Protein AF-A0A240PM03-F1 (afdb_monomer_lite)

Secondary structure (DSSP, 8-state):
-PPP-PPPHHHHHHHHHHHHHTTHHHHHHHS-SSTTHHHHHHHHHHHHHHTT-TT--HHHHHHHHHHHHHHHHHHHHHTTT---STTHHHHHHHHTS--PPPP-PPPPPP--------------------HHHHHHHHHHHHHHHHHHHHHHHHHHHHHHHHHHHHHHHHHHHHHHHHHHHHHHHHHHHHHHHHHTTPPP------------------------------TT----TTTGGG-----

Structure (mmCIF, N/CA/C/O backbone):
data_AF-A0A240PM03-F1
#
_entry.id   AF-A0A240PM03-F1
#
loop_
_atom_site.group_PDB
_atom_site.id
_atom_site.type_symbol
_atom_site.label_atom_id
_atom_site.label_alt_id
_atom_site.label_comp_id
_atom_site.label_asym_id
_atom_site.label_entity_id
_atom_site.label_seq_id
_atom_site.pdbx_PDB_ins_code
_atom_site.Cartn_x
_atom_site.Cartn_y
_atom_site.Cartn_z
_atom_site.occupancy
_atom_site.B_iso_or_equiv
_atom_site.auth_seq_id
_atom_site.auth_comp_id
_atom_site.auth_asym_id
_atom_site.auth_atom_id
_atom_site.pdbx_PDB_model_num
ATOM 1 N N . MET A 1 1 ? -2.058 -34.480 24.727 1.00 35.62 1 MET A N 1
ATOM 2 C CA . MET A 1 1 ? -1.231 -33.436 24.080 1.00 35.62 1 MET A CA 1
ATOM 3 C C . MET A 1 1 ? -2.034 -32.146 24.058 1.00 35.62 1 MET A C 1
ATOM 5 O O . MET A 1 1 ? -3.139 -32.159 23.529 1.00 35.62 1 MET A O 1
ATOM 9 N N . ALA A 1 2 ? -1.543 -31.073 24.680 1.00 46.84 2 ALA A N 1
ATOM 10 C CA . ALA A 1 2 ? -2.219 -29.777 24.630 1.00 46.84 2 ALA A CA 1
ATOM 11 C C . ALA A 1 2 ? -2.148 -29.237 23.193 1.00 46.84 2 ALA A C 1
ATOM 13 O O . ALA A 1 2 ? -1.057 -29.079 22.643 1.00 46.84 2 ALA A O 1
ATOM 14 N N . ARG A 1 3 ? -3.305 -29.020 22.556 1.00 57.31 3 ARG A N 1
ATOM 15 C CA . ARG A 1 3 ? -3.368 -28.402 21.225 1.00 57.31 3 ARG A CA 1
ATOM 16 C C . ARG A 1 3 ? -2.817 -26.980 21.339 1.00 57.31 3 ARG A C 1
ATOM 18 O O . ARG A 1 3 ? -3.227 -26.241 22.230 1.00 57.31 3 ARG A O 1
ATOM 25 N N . ARG A 1 4 ? -1.867 -26.610 20.473 1.00 67.69 4 ARG A N 1
ATOM 26 C CA . ARG A 1 4 ? -1.372 -25.228 20.404 1.00 67.69 4 ARG A CA 1
ATOM 27 C C . ARG A 1 4 ? -2.550 -24.306 20.090 1.00 67.69 4 ARG A C 1
ATOM 29 O O . ARG A 1 4 ? -3.312 -24.584 19.168 1.00 67.69 4 ARG A O 1
ATOM 36 N N . ILE A 1 5 ? -2.684 -23.227 20.856 1.00 73.94 5 ILE A N 1
ATOM 37 C CA . ILE A 1 5 ? -3.682 -22.182 20.620 1.00 73.94 5 ILE A CA 1
ATOM 38 C C . ILE A 1 5 ? -3.192 -21.364 19.425 1.00 73.94 5 ILE A C 1
ATOM 40 O O . ILE A 1 5 ? -2.381 -20.449 19.564 1.00 73.94 5 ILE A O 1
ATOM 44 N N . VAL A 1 6 ? -3.626 -21.760 18.234 1.00 84.06 6 VAL A N 1
ATOM 45 C CA . VAL A 1 6 ? -3.349 -21.048 16.984 1.00 84.06 6 VAL A CA 1
ATOM 46 C C . VAL A 1 6 ? -4.476 -20.047 16.764 1.00 84.06 6 VAL A C 1
ATOM 48 O O . VAL A 1 6 ? -5.632 -20.387 16.990 1.00 84.06 6 VAL A O 1
ATOM 51 N N . TRP A 1 7 ? -4.135 -18.816 16.390 1.00 90.88 7 TRP A N 1
ATOM 52 C CA . TRP A 1 7 ? -5.101 -17.790 15.998 1.00 90.88 7 TRP A CA 1
ATOM 53 C C . TRP A 1 7 ? -5.225 -17.788 14.481 1.00 90.88 7 TRP A C 1
ATOM 55 O O . TRP A 1 7 ? -4.208 -17.615 13.807 1.00 90.88 7 TRP A O 1
ATOM 65 N N . SER A 1 8 ? -6.432 -17.962 13.954 1.00 89.88 8 SER A N 1
ATOM 66 C CA . SER A 1 8 ? -6.694 -17.742 12.533 1.00 89.88 8 SER A CA 1
ATOM 67 C C . SER A 1 8 ? -6.749 -16.242 12.212 1.00 89.88 8 SER A C 1
ATOM 69 O O . SER A 1 8 ? -6.826 -15.388 13.108 1.00 89.88 8 SER A O 1
ATOM 71 N N . GLY A 1 9 ? -6.675 -15.913 10.919 1.00 86.06 9 GLY A N 1
ATOM 72 C CA . GLY A 1 9 ? -6.868 -14.541 10.450 1.00 86.06 9 GLY A CA 1
ATOM 73 C C . GLY A 1 9 ? -8.265 -14.026 10.793 1.00 86.06 9 GLY A C 1
ATOM 74 O O . GLY A 1 9 ? -8.383 -12.950 11.362 1.00 86.06 9 GLY A O 1
ATOM 75 N N . GLU A 1 10 ? -9.292 -14.846 10.563 1.00 87.06 10 GLU A N 1
ATOM 76 C CA . GLU A 1 10 ? -10.697 -14.554 10.886 1.00 87.06 10 GLU A CA 1
ATOM 77 C C . GLU A 1 10 ? -10.905 -14.308 12.386 1.00 87.06 10 GLU A C 1
ATOM 79 O O . GLU A 1 10 ? -11.450 -13.280 12.765 1.00 87.06 10 GLU A O 1
ATOM 84 N N . GLU A 1 11 ? -10.370 -15.176 13.256 1.00 88.94 11 GLU A N 1
ATOM 85 C CA . GLU A 1 11 ? -10.434 -14.989 14.715 1.00 88.94 11 GLU A CA 1
ATOM 86 C C . GLU A 1 11 ? -9.738 -13.693 15.161 1.00 88.94 11 GLU A C 1
ATOM 88 O O . GLU A 1 11 ? -10.131 -13.064 16.143 1.00 88.94 11 GLU A O 1
ATOM 93 N N . THR A 1 12 ? -8.654 -13.315 14.474 1.00 92.69 12 THR A N 1
ATOM 94 C CA . THR A 1 12 ? -7.911 -12.089 14.785 1.00 92.69 12 THR A CA 1
ATOM 95 C C . THR A 1 12 ? -8.661 -10.851 14.299 1.00 92.69 12 THR A C 1
ATOM 97 O O . THR A 1 12 ? -8.694 -9.867 15.029 1.00 92.69 12 THR A O 1
ATOM 100 N N . MET A 1 13 ? -9.271 -10.903 13.114 1.00 91.19 13 MET A N 1
ATOM 101 C CA . MET A 1 13 ? -10.111 -9.827 12.582 1.00 91.19 13 MET A CA 1
ATOM 102 C C . MET A 1 13 ? -11.318 -9.581 13.471 1.00 91.19 13 MET A C 1
ATOM 104 O O . MET A 1 13 ? -11.523 -8.450 13.898 1.00 91.19 13 MET A O 1
ATOM 108 N N . GLU A 1 14 ? -12.023 -10.644 13.848 1.00 92.12 14 GLU A N 1
ATOM 109 C CA . GLU A 1 14 ? -13.168 -10.560 14.751 1.00 92.12 14 GLU A CA 1
ATOM 110 C C . GLU A 1 14 ? -12.791 -9.872 16.067 1.00 92.12 14 GLU A C 1
ATOM 112 O O . GLU A 1 14 ? -13.462 -8.953 16.528 1.00 92.12 14 GLU A O 1
ATOM 117 N N . LEU A 1 15 ? -11.660 -10.263 16.664 1.00 92.31 15 LEU A N 1
ATOM 118 C CA . LEU A 1 15 ? -11.167 -9.620 17.879 1.00 92.31 15 LEU A CA 1
ATOM 119 C C . LEU A 1 15 ? -10.971 -8.105 17.686 1.00 92.31 15 LEU A C 1
ATOM 121 O O . LEU A 1 15 ? -11.286 -7.319 18.581 1.00 92.31 15 LEU A O 1
ATOM 125 N N . LEU A 1 16 ? -10.409 -7.688 16.551 1.00 92.88 16 LEU A N 1
ATOM 126 C CA . LEU A 1 16 ? -10.174 -6.275 16.255 1.00 92.88 16 LEU A CA 1
ATOM 127 C C . LEU A 1 16 ? -11.486 -5.522 16.017 1.00 92.88 16 LEU A C 1
ATOM 129 O O . LEU A 1 16 ? -11.633 -4.402 16.510 1.00 92.88 16 LEU A O 1
ATOM 133 N N . GLU A 1 17 ? -12.442 -6.141 15.328 1.00 89.25 17 GLU A N 1
ATOM 134 C CA . GLU A 1 17 ? -13.780 -5.597 15.101 1.00 89.25 17 GLU A CA 1
ATOM 135 C C . GLU A 1 17 ? -14.529 -5.411 16.420 1.00 89.25 17 GLU A C 1
ATOM 137 O O . GLU A 1 17 ? -14.925 -4.288 16.726 1.00 89.25 17 GLU A O 1
ATOM 142 N N . VAL A 1 18 ? -14.581 -6.432 17.279 1.00 89.94 18 VAL A N 1
ATOM 143 C CA . VAL A 1 18 ? -15.174 -6.340 18.622 1.00 89.94 18 VAL A CA 1
ATOM 144 C C . VAL A 1 18 ? -14.537 -5.204 19.431 1.00 89.94 18 VAL A C 1
ATOM 146 O O . VAL A 1 18 ? -15.249 -4.387 20.020 1.00 89.94 18 VAL A O 1
ATOM 149 N N . ILE A 1 19 ? -13.198 -5.096 19.435 1.00 90.00 19 ILE A N 1
ATOM 150 C CA . ILE A 1 19 ? -12.471 -4.014 20.127 1.00 90.00 19 ILE A CA 1
ATOM 151 C C . ILE A 1 19 ? -12.889 -2.630 19.615 1.00 90.00 19 ILE A C 1
ATOM 153 O O . ILE A 1 19 ? -13.036 -1.690 20.408 1.00 90.00 19 ILE A O 1
ATOM 157 N N . LYS A 1 20 ? -13.062 -2.506 18.300 1.00 87.81 20 LYS A N 1
ATOM 158 C CA . LYS A 1 20 ? -13.404 -1.263 17.613 1.00 87.81 20 LYS A CA 1
ATOM 159 C C . LYS A 1 20 ? -14.870 -0.875 17.815 1.00 87.81 20 LYS A C 1
ATOM 161 O O . LYS A 1 20 ? -15.134 0.266 18.187 1.00 87.81 20 LYS A O 1
ATOM 166 N N . GLU A 1 21 ? -15.809 -1.786 17.585 1.00 85.81 21 GLU A N 1
ATOM 167 C CA . GLU A 1 21 ? -17.255 -1.526 17.619 1.00 85.81 21 GLU A CA 1
ATOM 168 C C . GLU A 1 21 ? -17.733 -1.107 19.006 1.00 85.81 21 GLU A C 1
ATOM 170 O O . GLU A 1 21 ? -18.413 -0.090 19.165 1.00 85.81 21 GLU A O 1
ATOM 175 N N . HIS A 1 22 ? -17.289 -1.836 20.028 1.00 83.50 22 HIS A N 1
ATOM 176 C CA . HIS A 1 22 ? -17.650 -1.578 21.422 1.00 83.50 22 HIS A CA 1
ATOM 177 C C . HIS A 1 22 ? -16.760 -0.524 22.089 1.00 83.50 22 HIS A C 1
ATOM 179 O O . HIS A 1 22 ? -16.879 -0.272 23.286 1.00 83.50 22 HIS A O 1
ATOM 185 N N . ASN A 1 23 ? -15.859 0.110 21.325 1.00 83.31 23 ASN A N 1
ATOM 186 C CA . ASN A 1 23 ? -14.900 1.109 21.801 1.00 83.31 23 ASN A CA 1
ATOM 187 C C . ASN A 1 23 ? -14.159 0.660 23.071 1.00 83.31 23 ASN A C 1
ATOM 189 O O . ASN A 1 23 ? -13.963 1.438 24.010 1.00 83.31 23 ASN A O 1
ATOM 193 N N . PHE A 1 24 ? -13.690 -0.590 23.105 1.00 85.31 24 PHE A N 1
ATOM 194 C CA . PHE A 1 24 ? -13.027 -1.145 24.286 1.00 85.31 24 PHE A CA 1
ATOM 195 C C . PHE A 1 24 ? -11.771 -0.359 24.694 1.00 85.31 24 PHE A C 1
ATOM 197 O O . PHE A 1 24 ? -11.376 -0.394 25.856 1.00 85.31 24 PHE A O 1
ATOM 204 N N . MET A 1 25 ? -11.175 0.424 23.789 1.00 85.88 25 MET A N 1
ATOM 205 C CA . MET A 1 25 ? -10.104 1.376 24.110 1.00 85.88 25 MET A CA 1
ATOM 206 C C . MET A 1 25 ? -10.517 2.460 25.115 1.00 85.88 25 MET A C 1
ATOM 208 O O . MET A 1 25 ? -9.702 2.841 25.956 1.00 85.88 25 MET A O 1
ATOM 212 N N . GLU A 1 26 ? -11.768 2.923 25.085 1.00 80.75 26 GLU A N 1
ATOM 213 C CA . GLU A 1 26 ? -12.306 3.857 26.081 1.00 80.75 26 GLU A CA 1
ATOM 214 C C . GLU A 1 26 ? -12.512 3.161 27.429 1.00 80.75 26 GLU A C 1
ATOM 216 O O . GLU A 1 26 ? -12.148 3.702 28.475 1.00 80.75 26 GLU A O 1
ATOM 221 N N . LEU A 1 27 ? -12.990 1.915 27.408 1.00 82.19 27 LEU A N 1
ATOM 222 C CA . LEU A 1 27 ? -13.090 1.082 28.607 1.00 82.19 27 LEU A CA 1
ATOM 223 C C . LEU A 1 27 ? -11.706 0.856 29.237 1.00 82.19 27 LEU A C 1
ATOM 225 O O . LEU A 1 27 ? -11.541 1.105 30.430 1.00 82.19 27 LEU A O 1
ATOM 229 N N . PHE A 1 28 ? -10.687 0.518 28.440 1.00 83.25 28 PHE A N 1
ATOM 230 C CA . PHE A 1 28 ? -9.302 0.393 28.909 1.00 83.25 28 PHE A CA 1
ATOM 231 C C . PHE A 1 28 ? -8.732 1.704 29.475 1.00 83.25 28 PHE A C 1
ATOM 233 O O . PHE A 1 28 ? -7.906 1.659 30.383 1.00 83.25 28 PHE A O 1
ATOM 240 N N . ALA A 1 29 ? -9.136 2.867 28.956 1.00 78.44 29 ALA A N 1
ATOM 241 C CA . ALA A 1 29 ? -8.663 4.168 29.437 1.00 78.44 29 ALA A CA 1
ATOM 242 C C . ALA A 1 29 ? -9.402 4.665 30.695 1.00 78.44 29 ALA A C 1
ATOM 244 O O . ALA A 1 29 ? -8.804 5.331 31.540 1.00 78.44 29 ALA A O 1
ATOM 245 N N . SER A 1 30 ? -10.697 4.356 30.817 1.00 72.44 30 SER A N 1
ATOM 246 C CA . SER A 1 30 ? -11.563 4.766 31.935 1.00 72.44 30 SER A CA 1
ATOM 247 C C . SER A 1 30 ? -11.314 3.970 33.220 1.00 72.44 30 SER A C 1
ATOM 249 O O . SER A 1 30 ? -11.609 4.438 34.324 1.00 72.44 30 SER A O 1
ATOM 251 N N . ILE A 1 31 ? -10.744 2.775 33.088 1.00 69.88 31 ILE A N 1
ATOM 252 C CA . ILE A 1 31 ? -10.436 1.883 34.195 1.00 69.88 31 ILE A CA 1
ATOM 253 C C . ILE A 1 31 ? -9.010 2.179 34.673 1.00 69.88 31 ILE A C 1
ATOM 255 O O . ILE A 1 31 ? -8.030 1.957 33.966 1.00 69.88 31 ILE A O 1
ATOM 259 N N . SER A 1 32 ? -8.878 2.694 35.900 1.00 56.06 32 SER A N 1
ATOM 260 C CA . SER A 1 32 ? -7.572 2.850 36.551 1.00 56.06 32 SER A CA 1
ATOM 261 C C . SER A 1 32 ? -6.823 1.514 36.556 1.00 56.06 32 SER A C 1
ATOM 263 O O . SER A 1 32 ? -7.351 0.518 37.054 1.00 56.06 32 SER A O 1
ATOM 265 N N . ARG A 1 33 ? -5.595 1.522 36.020 1.00 56.31 33 ARG A N 1
ATOM 266 C CA . ARG A 1 33 ? -4.723 0.349 35.820 1.00 56.31 33 ARG A CA 1
ATOM 267 C C . ARG A 1 33 ? -4.757 -0.606 37.027 1.00 56.31 33 ARG A C 1
ATOM 269 O O . ARG A 1 33 ? -4.342 -0.219 38.119 1.00 56.31 33 ARG A O 1
ATOM 276 N N . GLY A 1 34 ? -5.234 -1.842 36.837 1.00 60.31 34 GLY A N 1
ATOM 277 C CA . GLY A 1 34 ? -5.341 -2.849 37.904 1.00 60.31 34 GLY A CA 1
ATOM 278 C C . GLY A 1 34 ? -6.232 -4.055 37.558 1.00 60.31 34 GLY A C 1
ATOM 279 O O . GLY A 1 34 ? -6.571 -4.274 36.402 1.00 60.31 34 GLY A O 1
ATOM 280 N N . GLN A 1 35 ? -6.649 -4.826 38.577 1.00 57.09 35 GLN A N 1
ATOM 281 C CA . GLN A 1 35 ? -7.477 -6.060 38.497 1.00 57.09 35 GLN A CA 1
ATOM 282 C C . GLN A 1 35 ? -8.756 -5.964 37.629 1.00 57.09 35 GLN A C 1
ATOM 284 O O . GLN A 1 35 ? -9.336 -6.984 37.267 1.00 57.09 35 GLN A O 1
ATOM 289 N N . LYS A 1 36 ? -9.197 -4.754 37.274 1.00 63.34 36 LYS A N 1
ATOM 290 C CA . LYS A 1 36 ? -10.390 -4.494 36.460 1.00 63.34 36 LYS A CA 1
ATOM 291 C C . LYS A 1 36 ? -10.149 -4.621 34.949 1.00 63.34 36 LYS A C 1
ATOM 293 O O . LYS A 1 36 ? -11.118 -4.813 34.222 1.00 63.34 36 LYS A O 1
ATOM 298 N N . ASP A 1 37 ? -8.896 -4.631 34.484 1.00 72.06 37 ASP A N 1
ATOM 299 C CA . ASP A 1 37 ? -8.567 -4.856 33.066 1.00 72.06 37 ASP A CA 1
ATOM 300 C C . ASP A 1 37 ? -9.040 -6.242 32.601 1.00 72.06 37 ASP A C 1
ATOM 302 O O . ASP A 1 37 ? -9.512 -6.406 31.479 1.00 72.06 37 ASP A O 1
ATOM 306 N N . TYR A 1 38 ? -8.990 -7.235 33.496 1.00 83.94 38 TYR A N 1
ATOM 307 C CA . TYR A 1 38 ? -9.470 -8.591 33.228 1.00 83.94 38 TYR A CA 1
ATOM 308 C C . TYR A 1 38 ? -10.971 -8.636 32.906 1.00 83.94 38 TYR A C 1
ATOM 310 O O . TYR A 1 38 ? -11.409 -9.437 32.086 1.00 83.94 38 TYR A O 1
ATOM 318 N N . HIS A 1 39 ? -11.778 -7.754 33.511 1.00 87.50 39 HIS A N 1
ATOM 319 C CA . HIS A 1 39 ? -13.205 -7.683 33.201 1.00 87.50 39 HIS A CA 1
ATOM 320 C C . HIS A 1 39 ? -13.454 -7.228 31.762 1.00 87.50 39 HIS A C 1
ATOM 322 O O . HIS A 1 39 ? -14.343 -7.770 31.115 1.00 87.50 39 HIS A O 1
ATOM 328 N N . VAL A 1 40 ? -12.632 -6.310 31.247 1.00 90.12 40 VAL A N 1
ATOM 329 C CA . VAL A 1 40 ? -12.726 -5.849 29.857 1.00 90.12 40 VAL A CA 1
ATOM 330 C C . VAL A 1 40 ? -12.448 -6.991 28.887 1.00 90.12 40 VAL A C 1
ATOM 332 O O . VAL A 1 40 ? -13.211 -7.198 27.954 1.00 90.12 40 VAL A O 1
ATOM 335 N N . TYR A 1 41 ? -11.413 -7.794 29.144 1.00 93.00 41 TYR A N 1
ATOM 336 C CA . TYR A 1 41 ? -11.110 -8.951 28.296 1.00 93.00 41 TYR A CA 1
ATOM 337 C C . TYR A 1 41 ? -12.181 -10.041 28.347 1.00 93.00 41 TYR A C 1
ATOM 339 O O . TYR A 1 41 ? -12.414 -10.697 27.340 1.00 93.00 41 TYR A O 1
ATOM 347 N N . ARG A 1 42 ? -12.871 -10.196 29.480 1.00 92.56 42 ARG A N 1
ATOM 348 C CA . ARG A 1 42 ? -14.028 -11.091 29.589 1.00 92.56 42 ARG A CA 1
ATOM 349 C C . ARG A 1 42 ? -15.241 -10.583 28.806 1.00 92.56 42 ARG A C 1
ATOM 351 O O . ARG A 1 42 ? -15.925 -11.381 28.187 1.00 92.56 42 ARG A O 1
ATOM 358 N N . MET A 1 43 ? -15.480 -9.271 28.772 1.00 91.94 43 MET A N 1
ATOM 359 C CA . MET A 1 43 ? -16.521 -8.711 27.899 1.00 91.94 43 MET A CA 1
ATOM 360 C C . MET A 1 43 ? -16.201 -8.951 26.418 1.00 91.94 43 MET A C 1
ATOM 362 O O . MET A 1 43 ? -17.093 -9.272 25.644 1.00 91.94 43 MET A O 1
ATOM 366 N N . ILE A 1 44 ? -14.924 -8.843 26.035 1.00 93.00 44 ILE A N 1
ATOM 367 C CA . ILE A 1 44 ? -14.479 -9.165 24.672 1.00 93.00 44 ILE A CA 1
ATOM 368 C C . ILE A 1 44 ? -14.688 -10.658 24.371 1.00 93.00 44 ILE A C 1
ATOM 370 O O . ILE A 1 44 ? -15.182 -10.991 23.302 1.00 93.00 44 ILE A O 1
ATOM 374 N N . GLU A 1 45 ? -14.352 -11.552 25.306 1.00 94.44 45 GLU A N 1
ATOM 375 C CA . GLU A 1 45 ? -14.592 -12.999 25.181 1.00 94.44 45 GLU A CA 1
ATOM 376 C C . GLU A 1 45 ? -16.074 -13.323 24.956 1.00 94.44 45 GLU A C 1
ATOM 378 O O . GLU A 1 45 ? -16.407 -14.051 24.023 1.00 94.44 45 GLU A O 1
ATOM 383 N N . GLU A 1 46 ? -16.964 -12.759 25.778 1.00 93.06 46 GLU A N 1
ATOM 384 C CA . GLU A 1 46 ? -18.411 -12.961 25.655 1.00 93.06 46 GLU A CA 1
ATOM 385 C C . GLU A 1 46 ? -18.930 -12.500 24.290 1.00 93.06 46 GLU A C 1
ATOM 387 O O . GLU A 1 46 ? -19.765 -13.171 23.684 1.00 93.06 46 GLU A O 1
ATOM 392 N N . GLU A 1 47 ? -18.424 -11.377 23.783 1.00 92.12 47 GLU A N 1
ATOM 393 C CA . GLU A 1 47 ? -18.838 -10.853 22.486 1.00 92.12 47 GLU A CA 1
ATOM 394 C C . GLU A 1 47 ? -18.310 -11.701 21.323 1.00 92.12 47 GLU A C 1
ATOM 396 O O . GLU A 1 47 ? -19.081 -12.092 20.447 1.00 92.12 47 GLU A O 1
ATOM 401 N N . MET A 1 48 ? -17.035 -12.100 21.366 1.00 89.50 48 MET A N 1
ATOM 402 C CA . MET A 1 48 ? -16.477 -13.043 20.393 1.00 89.50 48 MET A CA 1
ATOM 403 C C . MET A 1 48 ? -17.260 -14.363 20.387 1.00 89.50 48 MET A C 1
ATOM 405 O O . MET A 1 48 ? -17.524 -14.926 19.325 1.00 89.50 48 MET A O 1
ATOM 409 N N . GLN A 1 49 ? -17.687 -14.852 21.555 1.00 91.56 49 GLN A N 1
ATOM 410 C CA . GLN A 1 49 ? -18.495 -16.063 21.659 1.00 91.56 49 GLN A CA 1
ATOM 411 C C . GLN A 1 49 ? -19.885 -15.897 21.029 1.00 91.56 49 GLN A C 1
ATOM 413 O O . GLN A 1 49 ? -20.340 -16.817 20.345 1.00 91.56 49 GLN A O 1
ATOM 418 N N . LYS A 1 50 ? -20.547 -14.744 21.211 1.00 87.81 50 LYS A N 1
ATOM 419 C CA . LYS A 1 50 ? -21.830 -14.439 20.546 1.00 87.81 50 LYS A CA 1
ATOM 420 C C . LYS A 1 50 ? -21.697 -14.424 19.026 1.00 87.81 50 LYS A C 1
ATOM 422 O O . LYS A 1 50 ? -22.599 -14.907 18.345 1.00 87.81 50 LYS A O 1
ATOM 427 N N . ASN A 1 51 ? -20.561 -13.956 18.515 1.00 85.06 51 ASN A N 1
ATOM 428 C CA . ASN A 1 51 ? -20.273 -13.897 17.082 1.00 85.06 51 ASN A CA 1
ATOM 429 C C . ASN A 1 51 ? -19.807 -15.250 16.504 1.00 85.06 51 ASN A C 1
ATOM 431 O O . ASN A 1 51 ? -19.492 -15.353 15.323 1.00 85.06 51 ASN A O 1
ATOM 435 N N . GLY A 1 52 ? -19.809 -16.318 17.313 1.00 85.19 52 GLY A N 1
ATOM 436 C CA . GLY A 1 52 ? -19.474 -17.680 16.888 1.00 85.19 52 GLY A CA 1
ATOM 437 C C . GLY A 1 52 ? -18.015 -18.085 17.128 1.00 85.19 52 GLY A C 1
ATOM 438 O O . GLY A 1 52 ? -17.646 -19.224 16.843 1.00 85.19 52 GLY A O 1
ATOM 439 N N . PHE A 1 53 ? -17.196 -17.214 17.721 1.00 84.62 53 PHE A N 1
ATOM 440 C CA . PHE A 1 53 ? -15.766 -17.418 17.976 1.00 84.62 53 PHE A CA 1
ATOM 441 C C . PHE A 1 53 ? -15.462 -17.743 19.452 1.00 84.62 53 PHE A C 1
ATOM 443 O O . PHE A 1 53 ? -14.616 -17.127 20.094 1.00 84.62 53 PHE A O 1
ATOM 450 N N . GLY A 1 54 ? -16.118 -18.767 20.006 1.00 81.94 54 GLY A N 1
ATOM 451 C CA . GLY A 1 54 ? -15.995 -19.167 21.423 1.00 81.94 54 GLY A CA 1
ATOM 452 C C . GLY A 1 54 ? -14.747 -19.982 21.802 1.00 81.94 54 GLY A C 1
ATOM 453 O O . GLY A 1 54 ? -14.739 -20.652 22.831 1.00 81.94 54 GLY A O 1
ATOM 454 N N . GLY A 1 55 ? -13.713 -20.011 20.956 1.00 85.19 55 GLY A N 1
ATOM 455 C CA . GLY A 1 55 ? -12.527 -20.853 21.155 1.00 85.19 55 GLY A CA 1
ATOM 456 C C . GLY A 1 55 ? -11.404 -20.217 21.982 1.00 85.19 55 GLY A C 1
ATOM 457 O O . GLY A 1 55 ? -10.412 -20.899 22.256 1.00 85.19 55 GLY A O 1
ATOM 458 N N . LYS A 1 56 ? -11.517 -18.927 22.330 1.00 89.19 56 LYS A N 1
ATOM 459 C CA . LYS A 1 56 ? -10.459 -18.145 22.988 1.00 89.19 56 LYS A CA 1
ATOM 460 C C . LYS A 1 56 ? -10.938 -17.592 24.319 1.00 89.19 56 LYS A C 1
ATOM 462 O O . LYS A 1 56 ? -11.963 -16.928 24.367 1.00 89.19 56 LYS A O 1
ATOM 467 N N . ASP A 1 57 ? -10.145 -17.814 25.362 1.00 91.75 57 ASP A N 1
ATOM 468 C CA . ASP A 1 57 ? -10.419 -17.259 26.689 1.00 91.75 57 ASP A CA 1
ATOM 469 C C . ASP A 1 57 ? -9.922 -15.804 26.831 1.00 91.75 57 ASP A C 1
ATOM 471 O O . ASP A 1 57 ? -9.040 -15.346 26.091 1.00 91.75 57 ASP A O 1
ATOM 475 N N . ALA A 1 58 ? -10.441 -15.071 27.822 1.00 91.94 58 ALA A N 1
ATOM 476 C CA . ALA A 1 58 ? -10.016 -13.701 28.127 1.00 91.94 58 ALA A CA 1
ATOM 477 C C . ALA A 1 58 ? -8.491 -13.533 28.310 1.00 91.94 58 ALA A C 1
ATOM 479 O O . ALA A 1 58 ? -7.923 -12.497 27.949 1.00 91.94 58 ALA A O 1
ATOM 480 N N . GLY A 1 59 ? -7.792 -14.536 28.852 1.00 90.94 59 GLY A N 1
ATOM 481 C CA . GLY A 1 59 ? -6.338 -14.503 29.032 1.00 90.94 59 GLY A CA 1
ATOM 482 C C . GLY A 1 59 ? -5.578 -14.602 27.706 1.00 90.94 59 GLY A C 1
ATOM 483 O O . GLY A 1 59 ? -4.608 -13.874 27.466 1.00 90.94 59 GLY A O 1
ATOM 484 N N . GLN A 1 60 ? -6.042 -15.460 26.804 1.00 92.44 60 GLN A N 1
ATOM 485 C CA . GLN A 1 60 ? -5.533 -15.610 25.447 1.00 92.44 60 GLN A CA 1
ATOM 486 C C . GLN A 1 60 ? -5.779 -14.342 24.639 1.00 92.44 60 GLN A C 1
ATOM 488 O O . GLN A 1 60 ? -4.864 -13.877 23.956 1.00 92.44 60 GLN A O 1
ATOM 493 N N . ILE A 1 61 ? -6.969 -13.751 24.765 1.00 93.69 61 ILE A N 1
ATOM 494 C CA . ILE A 1 61 ? -7.318 -12.468 24.151 1.00 93.69 61 ILE A CA 1
ATOM 495 C C . ILE A 1 61 ? -6.373 -11.371 24.650 1.00 93.69 61 ILE A C 1
ATOM 497 O O . ILE A 1 61 ? -5.784 -10.652 23.841 1.00 93.69 61 ILE A O 1
ATOM 501 N N . TYR A 1 62 ? -6.133 -11.284 25.962 1.00 92.88 62 TYR A N 1
ATOM 502 C CA . TYR A 1 62 ? -5.164 -10.346 26.533 1.00 92.88 62 TYR A CA 1
ATOM 503 C C . TYR A 1 62 ? -3.770 -10.509 25.913 1.00 92.88 62 TYR A C 1
ATOM 505 O O . TYR A 1 62 ? -3.146 -9.531 25.486 1.00 92.88 62 TYR A O 1
ATOM 513 N N . HIS A 1 63 ? -3.262 -11.741 25.845 1.00 92.31 63 HIS A N 1
ATOM 514 C CA . HIS A 1 63 ? -1.940 -12.011 25.290 1.00 92.31 63 HIS A CA 1
ATOM 515 C C . HIS A 1 63 ? -1.858 -11.706 23.794 1.00 92.31 63 HIS A C 1
ATOM 517 O O . HIS A 1 63 ? -0.882 -11.086 23.359 1.00 92.31 63 HIS A O 1
ATOM 523 N N . LYS A 1 64 ? -2.882 -12.076 23.020 1.00 93.94 64 LYS A N 1
ATOM 524 C CA . LYS A 1 64 ? -2.984 -11.764 21.593 1.00 93.94 64 LYS A CA 1
ATOM 525 C C . LYS A 1 64 ? -3.004 -10.256 21.374 1.00 93.94 64 LYS A C 1
ATOM 527 O O . LYS A 1 64 ? -2.168 -9.750 20.630 1.00 93.94 64 LYS A O 1
ATOM 532 N N . TRP A 1 65 ? -3.857 -9.529 22.092 1.00 94.19 65 TRP A N 1
ATOM 533 C CA . TRP A 1 65 ? -3.943 -8.072 22.017 1.00 94.19 65 TRP A CA 1
ATOM 534 C C . TRP A 1 65 ? -2.626 -7.386 22.394 1.00 94.19 65 TRP A C 1
ATOM 536 O O . TRP A 1 65 ? -2.162 -6.470 21.713 1.00 94.19 65 TRP A O 1
ATOM 546 N N . LYS A 1 66 ? -1.962 -7.859 23.455 1.00 92.00 66 LYS A N 1
ATOM 547 C CA . LYS A 1 66 ? -0.634 -7.373 23.853 1.00 92.00 66 LYS A CA 1
ATOM 548 C C . LYS A 1 66 ? 0.396 -7.566 22.736 1.00 92.00 66 LYS A C 1
ATOM 550 O O . LYS A 1 66 ? 1.175 -6.651 22.468 1.00 92.00 66 LYS A O 1
ATOM 555 N N . ASN A 1 67 ? 0.400 -8.732 22.093 1.00 93.44 67 ASN A N 1
ATOM 556 C CA . ASN A 1 67 ? 1.332 -9.043 21.013 1.00 93.44 67 ASN A CA 1
ATOM 557 C C . ASN A 1 67 ? 1.048 -8.219 19.751 1.00 93.44 67 ASN A C 1
ATOM 559 O O . ASN A 1 67 ? 1.993 -7.691 19.172 1.00 93.44 67 ASN A O 1
ATOM 563 N N . LEU A 1 68 ? -0.223 -8.035 19.382 1.00 94.31 68 LEU A N 1
ATOM 564 C CA . LEU A 1 68 ? -0.635 -7.192 18.253 1.00 94.31 68 LEU A CA 1
ATOM 565 C C . LEU A 1 68 ? -0.182 -5.742 18.445 1.00 94.31 68 LEU A C 1
ATOM 567 O O . LEU A 1 68 ? 0.515 -5.195 17.593 1.00 94.31 68 LEU A O 1
ATOM 571 N N . LYS A 1 69 ? -0.451 -5.149 19.617 1.00 93.19 69 LYS A N 1
ATOM 572 C CA . LYS A 1 69 ? 0.042 -3.801 19.954 1.00 93.19 69 LYS A CA 1
ATOM 573 C C . LYS A 1 69 ? 1.563 -3.713 19.879 1.00 93.19 69 LYS A C 1
ATOM 575 O O . LYS A 1 69 ? 2.108 -2.747 19.350 1.00 93.19 69 LYS A O 1
ATOM 580 N N . ARG A 1 70 ? 2.270 -4.717 20.410 1.00 93.19 70 ARG A N 1
ATOM 581 C CA . ARG A 1 70 ? 3.737 -4.760 20.361 1.00 93.19 70 ARG A CA 1
ATOM 582 C C . ARG A 1 70 ? 4.243 -4.803 18.917 1.00 93.19 70 ARG A C 1
ATOM 584 O O . ARG A 1 70 ? 5.133 -4.025 18.588 1.00 93.19 70 ARG A O 1
ATOM 591 N N . ALA A 1 71 ? 3.693 -5.676 18.074 1.00 92.50 71 ALA A N 1
ATOM 592 C CA . ALA A 1 71 ? 4.068 -5.798 16.665 1.00 92.50 71 ALA A CA 1
ATOM 593 C C . ALA A 1 71 ? 3.800 -4.499 15.889 1.00 92.50 71 ALA A C 1
ATOM 595 O O . ALA A 1 71 ? 4.657 -4.038 15.131 1.00 92.50 71 ALA A O 1
ATOM 596 N N . PHE A 1 72 ? 2.664 -3.858 16.161 1.00 93.31 72 PHE A N 1
ATOM 597 C CA . PHE A 1 72 ? 2.296 -2.573 15.583 1.00 93.31 72 PHE A CA 1
ATOM 598 C C . PHE A 1 72 ? 3.314 -1.478 15.909 1.00 93.31 72 PHE A C 1
ATOM 600 O O . PHE A 1 72 ? 3.937 -0.917 15.009 1.00 93.31 72 PHE A O 1
ATOM 607 N N . TYR A 1 73 ? 3.568 -1.214 17.194 1.00 92.06 73 TYR A N 1
ATOM 608 C CA . TYR A 1 73 ? 4.487 -0.141 17.580 1.00 92.06 73 TYR A CA 1
ATOM 609 C C . TYR A 1 73 ? 5.945 -0.435 17.202 1.00 92.06 73 TYR A C 1
ATOM 611 O O . TYR A 1 73 ? 6.672 0.489 16.833 1.00 92.06 73 TYR A O 1
ATOM 619 N N . LEU A 1 74 ? 6.385 -1.699 17.262 1.00 92.06 74 LEU A N 1
ATOM 620 C CA . LEU A 1 74 ? 7.731 -2.080 16.824 1.00 92.06 74 LEU A CA 1
ATOM 621 C C . LEU A 1 74 ? 7.910 -1.859 15.321 1.00 92.06 74 LEU A C 1
ATOM 623 O O . LEU A 1 74 ? 8.879 -1.216 14.918 1.00 92.06 74 LEU A O 1
ATOM 627 N N . SER A 1 75 ? 6.973 -2.338 14.500 1.00 90.94 75 SER A N 1
ATOM 628 C CA . SER A 1 75 ? 7.051 -2.155 13.049 1.00 90.94 75 SER A CA 1
ATOM 629 C C . SER A 1 75 ? 6.970 -0.676 12.667 1.00 90.94 75 SER A C 1
ATOM 631 O O . SER A 1 75 ? 7.768 -0.218 11.852 1.00 90.94 75 SER A O 1
ATOM 633 N N . LYS A 1 76 ? 6.103 0.101 13.329 1.00 90.81 76 LYS A N 1
ATOM 634 C CA . LYS A 1 76 ? 5.987 1.549 13.127 1.00 90.81 76 LYS A CA 1
ATOM 635 C C . LYS A 1 76 ? 7.291 2.289 13.435 1.00 90.81 76 LYS A C 1
ATOM 637 O O . LYS A 1 76 ? 7.686 3.182 12.685 1.00 90.81 76 LYS A O 1
ATOM 642 N N . LYS A 1 77 ? 7.977 1.908 14.519 1.00 89.94 77 LYS A N 1
ATOM 643 C CA . LYS A 1 77 ? 9.266 2.497 14.912 1.00 89.94 77 LYS A CA 1
ATOM 644 C C . LYS A 1 77 ? 10.369 2.204 13.891 1.00 89.94 77 LYS A C 1
ATOM 646 O O . LYS A 1 77 ? 11.166 3.091 13.607 1.00 89.94 77 LYS A O 1
ATOM 651 N N . LEU A 1 78 ? 10.422 0.985 13.358 1.00 89.69 78 LEU A N 1
ATOM 652 C CA . LEU A 1 78 ? 11.458 0.576 12.403 1.00 89.69 78 LEU A CA 1
ATOM 653 C C . LEU A 1 78 ? 11.247 1.176 11.003 1.00 89.69 78 LEU A C 1
ATOM 655 O O . LEU A 1 78 ? 12.218 1.439 10.302 1.00 89.69 78 LEU A O 1
ATOM 659 N N . ASN A 1 79 ? 10.001 1.457 10.613 1.00 87.56 79 ASN A N 1
ATOM 660 C CA . ASN A 1 79 ? 9.643 1.838 9.244 1.00 87.56 79 ASN A CA 1
ATOM 661 C C . ASN A 1 79 ? 9.171 3.297 9.122 1.00 87.56 79 ASN A C 1
ATOM 663 O O . ASN A 1 79 ? 8.129 3.582 8.531 1.00 87.56 79 ASN A O 1
ATOM 667 N N . LYS A 1 80 ? 9.927 4.241 9.702 1.00 84.62 80 LYS A N 1
ATOM 668 C CA . LYS A 1 80 ? 9.696 5.699 9.572 1.00 84.62 80 LYS A CA 1
ATOM 669 C C . LYS A 1 80 ? 8.247 6.137 9.870 1.00 84.62 80 LYS A C 1
ATOM 671 O O . LYS A 1 80 ? 7.719 7.034 9.221 1.00 84.62 80 LYS A O 1
ATOM 676 N N . GLY A 1 81 ? 7.592 5.511 10.849 1.00 80.38 81 GLY A N 1
ATOM 677 C CA . GLY A 1 81 ? 6.231 5.871 11.254 1.00 80.38 81 GLY A CA 1
ATOM 678 C C . GLY A 1 81 ? 5.107 5.147 10.508 1.00 80.38 81 GLY A C 1
ATOM 679 O O . GLY A 1 81 ? 3.947 5.440 10.786 1.00 80.38 81 GLY A O 1
ATOM 680 N N . ARG A 1 82 ? 5.405 4.178 9.633 1.00 82.94 82 ARG A N 1
ATOM 681 C CA . ARG A 1 82 ? 4.404 3.299 9.004 1.00 82.94 82 ARG A CA 1
ATOM 682 C C . ARG A 1 82 ? 4.456 1.901 9.625 1.00 82.94 82 ARG A C 1
ATOM 684 O O . ARG A 1 82 ? 5.512 1.283 9.639 1.00 82.94 82 ARG A O 1
ATOM 691 N N . ALA A 1 83 ? 3.344 1.381 10.138 1.00 86.88 83 ALA A N 1
ATOM 692 C CA . ALA A 1 83 ? 3.282 -0.019 10.568 1.00 86.88 83 ALA A CA 1
ATOM 693 C C . ALA A 1 83 ? 3.175 -0.948 9.342 1.00 86.88 83 ALA A C 1
ATOM 695 O O . ALA A 1 83 ? 2.439 -0.641 8.410 1.00 86.88 83 ALA A O 1
ATOM 696 N N . ILE A 1 84 ? 3.918 -2.062 9.340 1.00 86.50 84 ILE A N 1
ATOM 697 C CA . ILE A 1 84 ? 3.938 -3.070 8.249 1.00 86.50 84 ILE A CA 1
ATOM 698 C C . ILE A 1 84 ? 3.658 -4.477 8.817 1.00 86.50 84 ILE A C 1
ATOM 700 O O . ILE A 1 84 ? 4.116 -5.488 8.300 1.00 86.50 84 ILE A O 1
ATOM 704 N N . CYS A 1 85 ? 2.982 -4.562 9.962 1.00 88.38 85 CYS A N 1
ATOM 705 C CA . CYS A 1 85 ? 2.564 -5.846 10.520 1.00 88.38 85 CYS A CA 1
ATOM 706 C C . CYS A 1 85 ? 1.230 -6.302 9.917 1.00 88.38 85 CYS A C 1
ATOM 708 O O . CYS A 1 85 ? 0.489 -5.503 9.347 1.00 88.38 85 CYS A O 1
ATOM 710 N N . GLU A 1 86 ? 0.906 -7.581 10.091 1.00 81.69 86 GLU A N 1
ATOM 711 C CA . GLU A 1 86 ? -0.440 -8.084 9.813 1.00 81.69 86 GLU A CA 1
ATOM 712 C C . GLU A 1 86 ? -1.472 -7.258 10.599 1.00 81.69 86 GLU A C 1
ATOM 714 O O . GLU A 1 86 ? -1.247 -6.931 11.772 1.00 81.69 86 GLU A O 1
ATOM 719 N N . PHE A 1 87 ? -2.572 -6.901 9.934 1.00 89.62 87 PHE A N 1
ATOM 720 C CA . PHE A 1 87 ? -3.650 -6.057 10.467 1.00 89.62 87 PHE A CA 1
ATOM 721 C C . PHE A 1 87 ? -3.232 -4.620 10.841 1.00 89.62 87 PHE A C 1
ATOM 723 O O . PHE A 1 87 ? -3.741 -4.028 11.796 1.00 89.62 87 PHE A O 1
ATOM 730 N N . ALA A 1 88 ? -2.232 -4.057 10.150 1.00 87.62 88 ALA A N 1
ATOM 731 C CA . ALA A 1 88 ? -1.719 -2.719 10.449 1.00 87.62 88 ALA A CA 1
ATOM 732 C C . ALA A 1 88 ? -2.777 -1.612 10.307 1.00 87.62 88 ALA A C 1
ATOM 734 O O . ALA A 1 88 ? -2.741 -0.651 11.074 1.00 87.62 88 ALA A O 1
ATOM 735 N N . GLU A 1 89 ? -3.699 -1.723 9.352 1.00 87.69 89 GLU A N 1
ATOM 736 C CA . GLU A 1 89 ? -4.711 -0.693 9.094 1.00 87.69 89 GLU A CA 1
ATOM 737 C C . GLU A 1 89 ? -5.766 -0.669 10.206 1.00 87.69 89 GLU A C 1
ATOM 739 O O . GLU A 1 89 ? -6.048 0.379 10.791 1.00 87.69 89 GLU A O 1
ATOM 744 N N . GLU A 1 90 ? -6.262 -1.845 10.580 1.00 90.31 90 GLU A N 1
ATOM 745 C CA . GLU A 1 90 ? -7.236 -2.059 11.646 1.00 90.31 90 GLU A CA 1
ATOM 746 C C . GLU A 1 90 ? -6.656 -1.635 13.002 1.00 90.31 90 GLU A C 1
ATOM 748 O O . GLU A 1 90 ? -7.301 -0.934 13.788 1.00 90.31 90 GLU A O 1
ATOM 753 N N . LEU A 1 91 ? -5.394 -1.992 13.266 1.00 90.50 91 LEU A N 1
ATOM 754 C CA . LEU A 1 91 ? -4.689 -1.581 14.480 1.00 90.50 91 LEU A CA 1
ATOM 755 C C . LEU A 1 91 ? -4.443 -0.070 14.524 1.00 90.50 91 LEU A C 1
ATOM 757 O O . LEU A 1 91 ? -4.582 0.526 15.596 1.00 90.50 91 LEU A O 1
ATOM 761 N N . ALA A 1 92 ? -4.113 0.563 13.395 1.00 89.00 92 ALA A N 1
ATOM 762 C CA . ALA A 1 92 ? -3.951 2.013 13.330 1.00 89.00 92 ALA A CA 1
ATOM 763 C C . ALA A 1 92 ? -5.267 2.733 13.642 1.00 89.00 92 ALA A C 1
ATOM 765 O O . ALA A 1 92 ? -5.274 3.708 14.397 1.00 89.00 92 ALA A O 1
ATOM 766 N N . GLU A 1 93 ? -6.392 2.224 13.138 1.00 88.25 93 GLU A N 1
ATOM 767 C CA . GLU A 1 93 ? -7.701 2.809 13.413 1.00 88.25 93 GLU A CA 1
ATOM 768 C C . GLU A 1 93 ? -8.082 2.734 14.900 1.00 88.25 93 GLU A C 1
ATOM 770 O O . GLU A 1 93 ? -8.644 3.690 15.442 1.00 88.25 93 GLU A O 1
ATOM 775 N N . ILE A 1 94 ? -7.745 1.634 15.578 1.00 88.81 94 ILE A N 1
ATOM 776 C CA . ILE A 1 94 ? -8.038 1.447 17.005 1.00 88.81 94 ILE A CA 1
ATOM 777 C C . ILE A 1 94 ? -7.091 2.275 17.893 1.00 88.81 94 ILE A C 1
ATOM 779 O O . ILE A 1 94 ? -7.533 2.864 18.886 1.00 88.81 94 ILE A O 1
ATOM 783 N N . LEU A 1 95 ? -5.791 2.308 17.568 1.00 87.69 95 LEU A N 1
ATOM 784 C CA . LEU A 1 95 ? -4.733 2.831 18.446 1.00 87.69 95 LEU A CA 1
ATOM 785 C C . LEU A 1 95 ? -4.372 4.304 18.210 1.00 87.69 95 LEU A C 1
ATOM 787 O O . LEU A 1 95 ? -3.904 4.957 19.142 1.00 87.69 95 LEU A O 1
ATOM 791 N N . GLU A 1 96 ? -4.527 4.828 16.991 1.00 83.31 96 GLU A N 1
ATOM 792 C CA . GLU A 1 96 ? -4.052 6.178 16.631 1.00 83.31 96 GLU A CA 1
ATOM 793 C C . GLU A 1 96 ? -5.156 7.229 16.610 1.00 83.31 96 GLU A C 1
ATOM 795 O O . GLU A 1 96 ? -4.879 8.429 16.625 1.00 83.31 96 GLU A O 1
ATOM 800 N N . LYS A 1 97 ? -6.417 6.799 16.606 1.00 76.88 97 LYS A N 1
ATOM 801 C CA . LYS A 1 97 ? -7.568 7.694 16.637 1.00 76.88 97 LYS A CA 1
ATOM 802 C C . LYS A 1 97 ? -7.588 8.445 17.979 1.00 76.88 97 LYS A C 1
ATOM 804 O O . LYS A 1 97 ? -7.716 7.809 19.025 1.00 76.88 97 LYS A O 1
ATOM 809 N N . PRO A 1 98 ? -7.468 9.788 17.998 1.00 53.69 98 PRO A N 1
ATOM 810 C CA . PRO A 1 98 ? -7.515 10.544 19.241 1.00 53.69 98 PRO A CA 1
ATOM 811 C C . PRO A 1 98 ? -8.920 10.441 19.843 1.00 53.69 98 PRO A C 1
ATOM 813 O O . PRO A 1 98 ? -9.902 10.936 19.278 1.00 53.69 98 PRO A O 1
ATOM 816 N N . TYR A 1 99 ? -9.016 9.775 20.993 1.00 53.47 99 TYR A N 1
ATOM 817 C CA . TYR A 1 99 ? -10.252 9.669 21.758 1.00 53.47 99 TYR A CA 1
ATOM 818 C C . TYR A 1 99 ? -10.527 11.016 22.434 1.00 53.47 99 TYR A C 1
ATOM 820 O O . TYR A 1 99 ? -9.840 11.418 23.371 1.00 53.47 99 TYR A O 1
ATOM 828 N N . ALA A 1 100 ? -11.536 11.736 21.942 1.00 40.62 100 ALA A N 1
ATOM 829 C CA . ALA A 1 100 ? -12.149 12.812 22.708 1.00 40.62 100 ALA A CA 1
ATOM 830 C C . ALA A 1 100 ? -13.037 12.149 23.772 1.00 40.62 100 ALA A C 1
ATOM 832 O O . ALA A 1 100 ? -13.966 11.442 23.371 1.00 40.62 100 ALA A O 1
ATOM 833 N N . PRO A 1 101 ? -12.790 12.339 25.081 1.00 43.97 101 PRO A N 1
ATOM 834 C CA . PRO A 1 101 ? -13.636 11.744 26.103 1.00 43.97 101 PRO A CA 1
ATOM 835 C C . PRO A 1 101 ? -15.055 12.273 25.902 1.00 43.97 101 PRO A C 1
ATOM 837 O O . PRO A 1 101 ? -15.292 13.487 25.955 1.00 43.97 101 PRO A O 1
ATOM 840 N N . ARG A 1 102 ? -16.0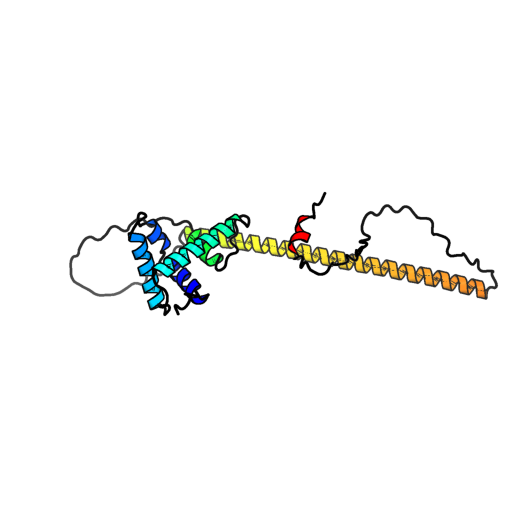12 11.381 25.633 1.00 41.72 102 ARG A N 1
ATOM 841 C CA . ARG A 1 102 ? -17.417 11.746 25.786 1.00 41.72 102 ARG A CA 1
ATOM 842 C C . ARG A 1 102 ? -17.590 12.058 27.270 1.00 41.72 102 ARG A C 1
ATOM 844 O O . ARG A 1 102 ? -17.261 11.249 28.133 1.00 41.72 102 ARG A O 1
ATOM 851 N N . ARG A 1 103 ? -18.013 13.286 27.580 1.00 38.19 103 ARG A N 1
ATOM 852 C CA . ARG A 1 103 ? -18.387 13.656 28.947 1.00 38.19 103 ARG A CA 1
ATOM 853 C C . ARG A 1 103 ? -19.404 12.629 29.446 1.00 38.19 103 ARG A C 1
ATOM 855 O O . ARG A 1 103 ? -20.389 12.404 28.752 1.00 38.19 103 ARG A O 1
ATOM 862 N N . ARG A 1 104 ? -19.140 12.051 30.624 1.00 41.16 104 ARG A N 1
ATOM 863 C CA . ARG A 1 104 ? -20.100 11.291 31.440 1.00 41.16 104 ARG A CA 1
ATOM 864 C C . ARG A 1 104 ? -21.497 11.897 31.291 1.00 41.16 104 ARG A C 1
ATOM 866 O O . ARG A 1 104 ? -21.676 13.062 31.651 1.00 41.16 104 ARG A O 1
ATOM 873 N N . GLU A 1 105 ? -22.447 11.120 30.784 1.00 46.28 105 GLU A N 1
ATOM 874 C CA . GLU A 1 105 ? -23.858 11.399 31.027 1.00 46.28 105 GLU A CA 1
ATOM 875 C C . GLU A 1 105 ? -24.107 11.226 32.534 1.00 46.28 105 GLU A C 1
ATOM 877 O O . GLU A 1 105 ? -23.697 10.211 33.103 1.00 46.28 105 GLU A O 1
ATOM 882 N N . PRO A 1 106 ? -24.664 12.232 33.225 1.00 47.25 106 PRO A N 1
ATOM 883 C CA . PRO A 1 106 ? -25.123 12.061 34.595 1.00 47.25 106 PRO A CA 1
ATOM 884 C C . PRO A 1 106 ? -26.338 11.123 34.631 1.00 47.25 106 PRO A C 1
ATOM 886 O O . PRO A 1 106 ? -27.297 11.332 33.890 1.00 47.25 106 PRO A O 1
ATOM 889 N N . ASP A 1 107 ? -26.280 10.124 35.510 1.00 39.62 107 ASP A N 1
ATOM 890 C CA . ASP A 1 107 ? -27.371 9.200 35.848 1.00 39.62 107 ASP A CA 1
ATOM 891 C C . ASP A 1 107 ? -28.652 9.923 36.352 1.00 39.62 107 ASP A C 1
ATOM 893 O O . ASP A 1 107 ? -28.603 11.097 36.739 1.00 39.62 107 ASP A O 1
ATOM 897 N N . PRO A 1 108 ? -29.814 9.238 36.332 1.00 53.31 108 PRO A N 1
ATOM 898 C CA . PRO A 1 108 ? -31.127 9.826 36.063 1.00 53.31 108 PRO A CA 1
ATOM 899 C C . PRO A 1 108 ? -31.860 10.342 37.314 1.00 53.31 108 PRO A C 1
ATOM 901 O O . PRO A 1 108 ? -31.721 9.767 38.395 1.00 53.31 108 PRO A O 1
ATOM 904 N N . PRO A 1 109 ? -32.749 11.345 37.177 1.00 44.19 109 PRO A N 1
ATOM 905 C CA . PRO A 1 109 ? -33.810 11.587 38.148 1.00 44.19 109 PRO A CA 1
ATOM 906 C C . PRO A 1 109 ? -35.092 10.819 37.785 1.00 44.19 109 PRO A C 1
ATOM 908 O O . PRO A 1 109 ? -35.559 10.838 36.650 1.00 44.19 109 PRO A O 1
ATOM 911 N N . VAL A 1 110 ? -35.632 10.158 38.803 1.00 44.25 110 VAL A N 1
ATOM 912 C CA . VAL A 1 110 ? -36.825 9.303 38.859 1.00 44.25 110 VAL A CA 1
ATOM 913 C C . VAL A 1 110 ? -38.133 10.013 38.430 1.00 44.25 110 VAL A C 1
ATOM 915 O O . VAL A 1 110 ? -38.352 11.160 38.804 1.00 44.25 110 VAL A O 1
ATOM 918 N N . GLU A 1 111 ? -38.955 9.269 37.665 1.00 42.19 111 GLU A N 1
ATOM 919 C CA . GLU A 1 111 ? -40.431 9.248 37.431 1.00 42.19 111 GLU A CA 1
ATOM 920 C C . GLU A 1 111 ? -41.341 10.336 38.062 1.00 42.19 111 GLU A C 1
ATOM 922 O O . GLU A 1 111 ? -41.175 10.686 39.233 1.00 42.19 111 GLU A O 1
ATOM 927 N N . PRO A 1 112 ? -42.404 10.789 37.345 1.00 41.59 112 PRO A N 1
ATOM 928 C CA . PRO A 1 112 ? -43.713 10.125 37.525 1.00 41.59 112 PRO A CA 1
ATOM 929 C C . PRO A 1 112 ? -44.644 10.011 36.283 1.00 41.59 112 PRO A C 1
ATOM 931 O O . PRO A 1 112 ? -45.028 11.016 35.693 1.00 41.59 112 PRO A O 1
ATOM 934 N N . VAL A 1 113 ? -45.079 8.771 36.001 1.00 44.03 113 VAL A N 1
ATOM 935 C CA . VAL A 1 113 ? -46.475 8.249 35.901 1.00 44.03 113 VAL A CA 1
ATOM 936 C C . VAL A 1 113 ? -47.493 8.798 34.859 1.00 44.03 113 VAL A C 1
ATOM 938 O O . VAL A 1 113 ? -47.923 9.946 34.902 1.00 44.03 113 VAL A O 1
ATOM 941 N N . GLU A 1 114 ? -47.970 7.825 34.054 1.00 39.47 114 GLU A N 1
ATOM 942 C CA . GLU A 1 114 ? -49.251 7.590 33.331 1.00 39.47 114 GLU A CA 1
ATOM 943 C C . GLU A 1 114 ? -49.797 8.548 32.247 1.00 39.47 114 GLU A C 1
ATOM 945 O O . GLU A 1 114 ? -50.313 9.628 32.519 1.00 39.47 114 GLU A O 1
ATOM 950 N N . GLY A 1 115 ? -49.876 8.009 31.014 1.00 37.97 115 GLY A N 1
ATOM 951 C CA . GLY A 1 115 ? -50.875 8.382 30.000 1.00 37.97 115 GLY A CA 1
ATOM 952 C C . GLY A 1 115 ? -50.334 8.543 28.573 1.00 37.97 115 GLY A C 1
ATOM 953 O O . GLY A 1 115 ? -49.996 9.644 28.157 1.00 37.97 115 GLY A O 1
ATOM 954 N N . GLU A 1 116 ? -50.310 7.466 27.785 1.00 39.81 116 GLU A N 1
ATOM 955 C CA . GLU A 1 116 ? -50.139 7.493 26.314 1.00 39.81 116 GLU A CA 1
ATOM 956 C C . GLU A 1 116 ? -51.506 7.282 25.603 1.00 39.81 116 GLU A C 1
ATOM 958 O O . GLU A 1 116 ? -52.422 6.813 26.287 1.00 39.81 116 GLU A O 1
ATOM 963 N N . PRO A 1 117 ? -51.697 7.509 24.267 1.00 51.59 117 PRO A N 1
ATOM 964 C CA . PRO A 1 117 ? -50.701 7.799 23.208 1.00 51.59 117 PRO A CA 1
ATOM 965 C C . PRO A 1 117 ? -51.094 8.820 22.082 1.00 51.59 117 PRO A C 1
ATOM 967 O O . PRO A 1 117 ? -52.236 9.257 21.951 1.00 51.59 117 PRO A O 1
ATOM 970 N N . ALA A 1 118 ? -50.116 9.029 21.171 1.00 43.16 118 ALA A N 1
ATOM 971 C CA . ALA A 1 118 ? -50.192 9.300 19.707 1.00 43.16 118 ALA A C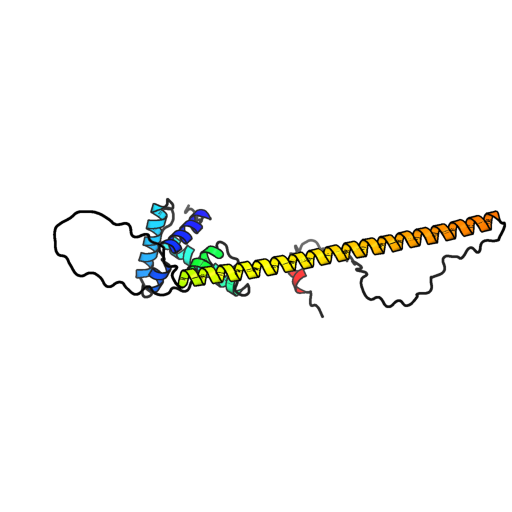A 1
ATOM 972 C C . ALA A 1 118 ? -50.236 10.759 19.159 1.00 43.16 118 ALA A C 1
ATOM 974 O O . ALA A 1 118 ? -50.788 11.648 19.798 1.00 43.16 118 ALA A O 1
ATOM 975 N N . PRO A 1 119 ? -49.806 11.031 17.894 1.00 44.69 119 PRO A N 1
ATOM 976 C CA . PRO A 1 119 ? -48.791 10.396 17.042 1.00 44.69 119 PRO A CA 1
ATOM 977 C C . PRO A 1 119 ? -47.732 11.383 16.475 1.00 44.69 119 PRO A C 1
ATOM 979 O O . PRO A 1 119 ? -47.879 12.603 16.412 1.00 44.69 119 PRO A O 1
ATOM 982 N N . VAL A 1 120 ? -46.642 10.784 16.001 1.00 51.41 120 VAL A N 1
ATOM 983 C CA . VAL A 1 120 ? -45.375 11.366 15.540 1.00 51.41 120 VAL A CA 1
ATOM 984 C C . VAL A 1 120 ? -45.520 12.250 14.289 1.00 51.41 120 VAL A C 1
ATOM 986 O O . VAL A 1 120 ? -45.771 11.752 13.191 1.00 51.41 120 VAL A O 1
ATOM 989 N N . LYS A 1 121 ? -45.212 13.551 14.399 1.00 47.69 121 LYS A N 1
ATOM 990 C CA . LYS A 1 121 ? -44.785 14.348 13.234 1.00 47.69 121 LYS A CA 1
ATOM 991 C C . LYS A 1 121 ? -43.300 14.089 12.999 1.00 47.69 121 LYS A C 1
ATOM 993 O O . LYS A 1 121 ? -42.450 14.649 13.689 1.00 47.69 121 LYS A O 1
ATOM 998 N N . LYS A 1 122 ? -42.997 13.225 12.023 1.00 51.62 122 LYS A N 1
ATOM 999 C CA . LYS A 1 122 ? -41.641 13.016 11.496 1.00 51.62 122 LYS A CA 1
ATOM 1000 C C . LYS A 1 122 ? -41.096 14.364 11.033 1.00 51.62 122 LYS A C 1
ATOM 1002 O O . LYS A 1 122 ? -41.462 14.867 9.976 1.00 51.62 122 LYS A O 1
ATOM 1007 N N . ARG A 1 123 ? -40.246 14.969 11.857 1.00 44.19 123 ARG A N 1
ATOM 1008 C CA . ARG A 1 123 ? -39.461 16.131 11.467 1.00 44.19 123 ARG A CA 1
ATOM 1009 C C . ARG A 1 123 ? -38.328 15.598 10.605 1.00 44.19 123 ARG A C 1
ATOM 1011 O O . ARG A 1 123 ? -37.535 14.783 11.068 1.00 44.19 123 ARG A O 1
ATOM 1018 N N . ASN A 1 124 ? -38.324 16.001 9.342 1.00 42.16 124 ASN A N 1
ATOM 1019 C CA . ASN A 1 124 ? -37.330 15.624 8.347 1.00 42.16 124 ASN A CA 1
ATOM 1020 C C . ASN A 1 124 ? -35.939 15.882 8.933 1.00 42.16 124 ASN A C 1
ATOM 1022 O O . ASN A 1 124 ? -35.531 17.030 9.111 1.00 42.16 124 ASN A O 1
ATOM 1026 N N . ASN A 1 125 ? -35.256 14.800 9.302 1.00 44.66 125 ASN A N 1
ATOM 1027 C CA . ASN A 1 125 ? -33.928 14.829 9.887 1.00 44.66 125 ASN A CA 1
ATOM 1028 C C . ASN A 1 125 ? -32.925 15.036 8.751 1.00 44.66 125 ASN A C 1
ATOM 1030 O O . ASN A 1 125 ? -32.213 14.122 8.339 1.00 44.66 125 ASN A O 1
ATOM 1034 N N . THR A 1 126 ? -32.916 16.247 8.196 1.00 50.66 126 THR A N 1
ATOM 1035 C CA . THR A 1 126 ? -31.773 16.747 7.443 1.00 50.66 126 THR A CA 1
ATOM 1036 C C . THR A 1 126 ? -30.656 16.863 8.464 1.00 50.66 126 THR A C 1
ATOM 1038 O O . THR A 1 126 ? -30.568 17.869 9.167 1.00 50.66 126 THR A O 1
ATOM 1041 N N . GLN A 1 127 ? -29.879 15.789 8.628 1.00 53.06 127 GLN A N 1
ATOM 1042 C CA . GLN A 1 127 ? -28.764 15.755 9.562 1.00 53.06 127 GLN A CA 1
ATOM 1043 C C . GLN A 1 127 ? -27.869 16.959 9.266 1.00 53.06 127 GLN A C 1
ATOM 1045 O O . GLN A 1 127 ? -27.162 16.997 8.257 1.00 53.06 127 GLN A O 1
ATOM 1050 N N . LEU A 1 128 ? -27.938 17.974 10.129 1.00 52.09 128 LEU A N 1
ATOM 1051 C CA . LEU A 1 128 ? -26.992 19.076 10.147 1.00 52.09 128 LEU A CA 1
ATOM 1052 C C . LEU A 1 128 ? -25.614 18.433 10.267 1.00 52.09 128 LEU A C 1
ATOM 1054 O O . LEU A 1 128 ? -25.286 17.868 11.311 1.00 52.09 128 LEU A O 1
ATOM 1058 N N . LYS A 1 129 ? -24.845 18.446 9.169 1.00 57.12 129 LYS A N 1
ATOM 1059 C CA . LYS A 1 129 ? -23.504 17.859 9.119 1.00 57.12 129 LYS A CA 1
ATOM 1060 C C . LYS A 1 129 ? -22.718 18.450 10.275 1.00 57.12 129 LYS A C 1
ATOM 1062 O O . LYS A 1 129 ? -22.411 19.643 10.264 1.00 57.12 129 LYS A O 1
ATOM 1067 N N . THR A 1 130 ? -22.435 17.623 11.276 1.00 74.69 130 THR A N 1
ATOM 1068 C CA . THR A 1 130 ? -21.658 18.037 12.442 1.00 74.69 130 THR A CA 1
ATOM 1069 C C . THR A 1 130 ? -20.335 18.626 11.960 1.00 74.69 130 THR A C 1
ATOM 1071 O O . THR A 1 130 ? -19.799 18.196 10.936 1.00 74.69 130 THR A O 1
ATOM 1074 N N . ILE A 1 131 ? -19.782 19.602 12.683 1.00 76.38 131 ILE A N 1
ATOM 1075 C CA . ILE A 1 131 ? -18.503 20.238 12.315 1.00 76.38 131 ILE A CA 1
ATOM 1076 C C . ILE A 1 131 ? -17.424 19.165 12.066 1.00 76.38 131 ILE A C 1
ATOM 1078 O O . ILE A 1 131 ? -16.658 19.256 11.112 1.00 76.38 131 ILE A O 1
ATOM 1082 N N . ARG A 1 132 ? -17.454 18.074 12.844 1.00 65.12 132 ARG A N 1
ATOM 1083 C CA . ARG A 1 132 ? -16.602 16.892 12.659 1.00 65.12 132 ARG A CA 1
ATOM 1084 C C . ARG A 1 132 ? -16.805 16.209 11.302 1.00 65.12 132 ARG A C 1
ATOM 1086 O O . ARG A 1 132 ? -15.820 15.940 10.629 1.00 65.12 132 ARG A O 1
ATOM 1093 N N . SER A 1 133 ? -18.047 15.953 10.883 1.00 71.44 133 SER A N 1
ATOM 1094 C CA . SER A 1 133 ? -18.347 15.374 9.563 1.00 71.44 133 SER A CA 1
ATOM 1095 C C . SER A 1 133 ? -17.828 16.264 8.433 1.00 71.44 133 SER A C 1
ATOM 1097 O O . SER A 1 133 ? -17.197 15.765 7.511 1.00 71.44 133 SER A O 1
ATOM 1099 N N . GLN A 1 134 ? -18.001 17.583 8.541 1.00 78.31 134 GLN A N 1
ATOM 1100 C CA . GLN A 1 134 ? -17.506 18.519 7.529 1.00 78.31 134 GLN A CA 1
ATOM 1101 C C . GLN A 1 134 ? -15.974 18.541 7.453 1.00 78.31 134 GLN A C 1
ATOM 1103 O O . GLN A 1 134 ? -15.424 18.576 6.356 1.00 78.31 134 GLN A O 1
ATOM 1108 N N . ILE A 1 135 ? -15.284 18.489 8.597 1.00 83.50 135 ILE A N 1
ATOM 1109 C CA . ILE A 1 135 ? -13.817 18.400 8.653 1.00 83.50 135 ILE A CA 1
ATOM 1110 C C . ILE A 1 135 ? -13.335 17.089 8.028 1.00 83.50 135 ILE A C 1
ATOM 1112 O O . ILE A 1 135 ? -12.436 17.119 7.196 1.00 83.50 135 ILE A O 1
ATOM 1116 N N . VAL A 1 136 ? -13.958 15.957 8.365 1.00 86.56 136 VAL A N 1
ATOM 1117 C CA . VAL A 1 136 ? -13.614 14.645 7.791 1.00 86.56 136 VAL A CA 1
ATOM 1118 C C . VAL A 1 136 ? -13.824 14.642 6.278 1.00 86.56 136 VAL A C 1
ATOM 1120 O O . VAL A 1 136 ? -12.942 14.210 5.547 1.00 86.56 136 VAL A O 1
ATOM 1123 N N . THR A 1 137 ? -14.937 15.191 5.786 1.00 82.25 137 THR A N 1
ATOM 1124 C CA . THR A 1 137 ? -15.175 15.317 4.342 1.00 82.25 137 THR A CA 1
ATOM 1125 C C . THR A 1 137 ? -14.141 16.222 3.671 1.00 82.25 137 THR A C 1
ATOM 1127 O O . THR A 1 137 ? -13.669 15.894 2.589 1.00 82.25 137 THR A O 1
ATO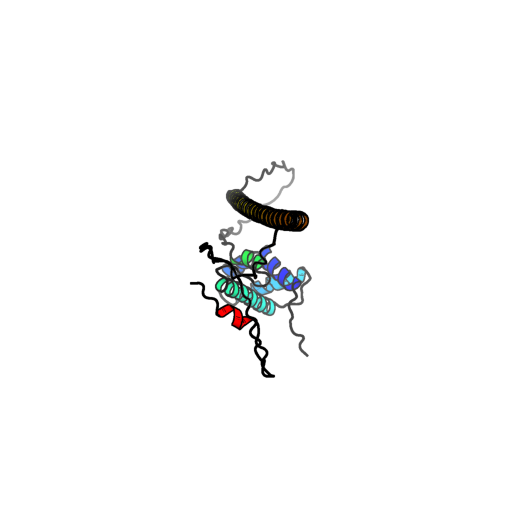M 1130 N N . LYS A 1 138 ? -13.753 17.341 4.298 1.00 89.88 138 LYS A N 1
ATOM 1131 C CA . LYS A 1 138 ? -12.707 18.226 3.761 1.00 89.88 138 LYS A CA 1
ATOM 1132 C C . LYS A 1 138 ? -11.331 17.563 3.748 1.00 89.88 138 LYS A C 1
ATOM 1134 O O . LYS A 1 138 ? -10.604 17.754 2.785 1.00 89.88 138 LYS A O 1
ATOM 1139 N N . LEU A 1 139 ? -10.988 16.786 4.774 1.00 88.25 139 LEU A N 1
ATOM 1140 C CA . LEU A 1 139 ? -9.736 16.028 4.830 1.00 88.25 139 LEU A CA 1
ATOM 1141 C C . LEU A 1 139 ? -9.707 14.915 3.780 1.00 88.25 139 LEU A C 1
ATOM 1143 O O . LEU A 1 139 ? -8.726 14.805 3.057 1.00 88.25 139 LEU A O 1
ATOM 1147 N N . ALA A 1 140 ? -10.793 14.151 3.638 1.00 88.12 140 ALA A N 1
ATOM 1148 C CA . ALA A 1 140 ? -10.913 13.129 2.598 1.00 88.12 140 ALA A CA 1
ATOM 1149 C C . ALA A 1 140 ? -10.839 13.743 1.191 1.00 88.12 140 ALA A C 1
ATOM 1151 O O . ALA A 1 140 ? -10.193 13.193 0.301 1.00 88.12 140 ALA A O 1
ATOM 1152 N N . LYS A 1 141 ? -11.451 14.919 1.000 1.00 89.38 141 LYS A N 1
ATOM 1153 C CA . LYS A 1 141 ? -11.340 15.670 -0.250 1.00 89.38 141 LYS A CA 1
ATOM 1154 C C . LYS A 1 141 ? -9.904 16.140 -0.501 1.00 89.38 141 LYS A C 1
ATOM 1156 O O . LYS A 1 141 ? -9.352 15.831 -1.539 1.00 89.38 141 LYS A O 1
ATOM 1161 N N . ALA A 1 142 ? -9.261 16.789 0.467 1.00 90.00 142 ALA A N 1
ATOM 1162 C CA . ALA A 1 142 ? -7.872 17.228 0.322 1.00 90.00 142 ALA A CA 1
ATOM 1163 C C . ALA A 1 142 ? -6.906 16.054 0.065 1.00 90.00 142 ALA A C 1
ATOM 1165 O O . ALA A 1 142 ? -5.954 16.188 -0.696 1.00 90.00 142 ALA A O 1
ATOM 1166 N N . GLN A 1 143 ? -7.157 14.893 0.676 1.00 90.62 143 GLN A N 1
ATOM 1167 C CA . GLN A 1 143 ? -6.379 13.680 0.442 1.00 90.62 143 GLN A CA 1
ATOM 1168 C C . GLN A 1 143 ? -6.594 13.120 -0.970 1.00 90.62 143 GLN A C 1
ATOM 1170 O O . GLN A 1 143 ? -5.622 12.725 -1.610 1.00 90.62 143 GLN A O 1
ATOM 1175 N N . SER A 1 144 ? -7.841 13.070 -1.446 1.00 89.31 144 SER A N 1
ATOM 1176 C CA . SER A 1 144 ? -8.151 12.603 -2.804 1.00 89.31 144 SER A CA 1
ATOM 1177 C C . SER A 1 144 ? -7.619 13.561 -3.865 1.00 89.31 144 SER A C 1
ATOM 1179 O O . SER A 1 144 ? -6.932 13.091 -4.762 1.00 89.31 144 SER A O 1
ATOM 1181 N N . ASP A 1 145 ? -7.807 14.873 -3.696 1.00 89.19 145 ASP A N 1
ATOM 1182 C CA . ASP A 1 145 ? -7.253 15.906 -4.580 1.00 89.19 145 ASP A CA 1
ATOM 1183 C C . ASP A 1 145 ? -5.713 15.771 -4.669 1.00 89.19 145 ASP A C 1
ATOM 1185 O O . ASP A 1 145 ? -5.144 15.715 -5.757 1.00 89.19 145 ASP A O 1
ATOM 1189 N N . ASN A 1 146 ? -5.021 15.598 -3.534 1.00 92.00 146 ASN A N 1
ATOM 1190 C CA . ASN A 1 146 ? -3.566 15.390 -3.513 1.00 92.00 146 ASN A CA 1
ATOM 1191 C C . ASN A 1 146 ? -3.138 14.051 -4.151 1.00 92.00 146 ASN A C 1
ATOM 1193 O O . ASN A 1 146 ? -2.104 13.968 -4.813 1.00 92.00 146 ASN A O 1
ATOM 1197 N N . SER A 1 147 ? -3.917 12.984 -3.956 1.00 92.06 147 SER A N 1
ATOM 1198 C CA . SER A 1 147 ? -3.659 11.686 -4.591 1.00 92.06 147 SER A CA 1
ATOM 1199 C C . SER A 1 147 ? -3.864 11.744 -6.108 1.00 92.06 147 SER A C 1
ATOM 1201 O O . SER A 1 147 ? -3.141 11.086 -6.859 1.00 92.06 147 SER A O 1
ATOM 1203 N N . GLU A 1 148 ? -4.839 12.523 -6.568 1.00 93.81 148 GLU A N 1
ATOM 1204 C CA . GLU A 1 148 ? -5.121 12.741 -7.983 1.00 93.81 148 GLU A CA 1
ATOM 1205 C C . GLU A 1 148 ? -4.009 13.567 -8.638 1.00 93.81 148 GLU A C 1
ATOM 1207 O O . GLU A 1 148 ? -3.513 13.183 -9.696 1.00 93.81 148 GLU A O 1
ATOM 1212 N N . GLU A 1 149 ? -3.526 14.624 -7.977 1.00 92.44 149 GLU A N 1
ATOM 1213 C CA . GLU A 1 149 ? -2.362 15.393 -8.435 1.00 92.44 149 GLU A CA 1
ATOM 1214 C C . GLU A 1 149 ? -1.102 14.528 -8.548 1.00 92.44 149 GLU A C 1
ATOM 1216 O O . GLU A 1 149 ? -0.383 14.607 -9.548 1.00 92.44 149 GLU A O 1
ATOM 1221 N N . PHE A 1 150 ? -0.850 13.663 -7.560 1.00 93.31 150 PHE A N 1
ATOM 1222 C CA . PHE A 1 150 ? 0.262 12.718 -7.623 1.00 93.31 150 PHE A CA 1
ATOM 1223 C C . PHE A 1 150 ? 0.117 11.765 -8.813 1.00 93.31 150 PHE A C 1
ATOM 1225 O O . PHE A 1 150 ? 1.060 11.596 -9.584 1.00 93.31 150 PHE A O 1
ATOM 1232 N N . SER A 1 151 ? -1.075 11.192 -8.998 1.00 92.69 151 SER A N 1
ATOM 1233 C CA . SER A 1 151 ? -1.362 10.274 -10.107 1.00 92.69 151 SER A CA 1
ATOM 1234 C C . SER A 1 151 ? -1.188 10.965 -11.459 1.00 92.69 151 SER A C 1
ATOM 1236 O O . SER A 1 151 ? -0.588 10.404 -12.373 1.00 92.69 151 SER A O 1
ATOM 1238 N N . LYS A 1 152 ? -1.643 12.216 -11.577 1.00 96.81 152 LYS A N 1
ATOM 1239 C CA . LYS A 1 152 ? -1.472 13.033 -12.777 1.00 96.81 152 LYS A CA 1
ATOM 1240 C C . LYS A 1 152 ? 0.002 13.286 -13.075 1.00 96.81 152 LYS A C 1
ATOM 1242 O O . LYS A 1 152 ? 0.438 13.034 -14.191 1.00 96.81 152 LYS A O 1
ATOM 1247 N N . LYS A 1 153 ? 0.780 13.726 -12.083 1.00 96.50 153 LYS A N 1
ATOM 1248 C CA . LYS A 1 153 ? 2.214 13.996 -12.255 1.00 96.50 153 LYS A CA 1
ATOM 1249 C C . LYS A 1 153 ? 3.002 12.730 -12.592 1.00 96.50 153 LYS A C 1
ATOM 1251 O O . LYS A 1 153 ? 3.926 12.777 -13.398 1.00 96.50 153 LYS A O 1
ATOM 1256 N N . TRP A 1 154 ? 2.629 11.602 -11.993 1.00 95.62 154 TRP A N 1
ATOM 1257 C CA . TRP A 1 154 ? 3.220 10.305 -12.302 1.00 95.62 154 TRP A CA 1
ATOM 1258 C C . TRP A 1 154 ? 2.919 9.882 -13.745 1.00 95.62 154 TRP A C 1
ATOM 1260 O O . TRP A 1 154 ? 3.836 9.519 -14.476 1.00 95.62 154 TRP A O 1
ATOM 1270 N N . ASN A 1 155 ? 1.668 10.028 -14.192 1.00 96.44 155 ASN A N 1
ATOM 1271 C CA . ASN A 1 155 ? 1.286 9.770 -15.582 1.00 96.44 155 ASN A CA 1
ATOM 1272 C C . ASN A 1 155 ? 2.015 10.702 -16.562 1.00 96.44 155 ASN A C 1
ATOM 1274 O O . ASN A 1 155 ? 2.510 10.236 -17.581 1.00 96.44 155 ASN A O 1
ATOM 1278 N N . GLU A 1 156 ? 2.132 11.998 -16.253 1.00 97.00 156 GLU A N 1
ATOM 1279 C CA . GLU A 1 156 ? 2.877 12.963 -17.075 1.00 97.00 156 GLU A CA 1
ATOM 1280 C C . GLU A 1 156 ? 4.360 12.593 -17.201 1.00 97.00 156 GLU A C 1
ATOM 1282 O O . GLU A 1 156 ? 4.932 12.703 -18.288 1.00 97.00 156 GLU A O 1
ATOM 1287 N N . LEU A 1 157 ? 4.982 12.139 -16.109 1.00 97.50 157 LEU A N 1
ATOM 1288 C CA . LEU A 1 157 ? 6.369 11.679 -16.115 1.00 97.50 157 LEU A CA 1
ATOM 1289 C C . LEU A 1 157 ? 6.530 10.416 -16.966 1.00 97.50 157 LEU A C 1
ATOM 1291 O O . LEU A 1 157 ? 7.433 10.354 -17.796 1.00 97.50 157 LEU A O 1
ATOM 1295 N N . ASN A 1 158 ? 5.632 9.447 -16.801 1.00 94.88 158 ASN A N 1
ATOM 1296 C CA . ASN A 1 158 ? 5.632 8.214 -17.581 1.00 94.88 158 ASN A CA 1
ATOM 1297 C C . ASN A 1 158 ? 5.424 8.494 -19.085 1.00 94.88 158 ASN A C 1
ATOM 1299 O O . ASN A 1 158 ? 6.127 7.950 -19.935 1.00 94.88 158 ASN A O 1
ATOM 1303 N N . ASP A 1 159 ? 4.520 9.414 -19.429 1.00 97.12 159 ASP A N 1
ATOM 1304 C CA . ASP A 1 159 ? 4.321 9.886 -20.803 1.00 97.12 159 ASP A CA 1
ATOM 1305 C C . ASP A 1 159 ? 5.566 10.581 -21.362 1.00 97.12 159 ASP A C 1
ATOM 1307 O O . ASP A 1 159 ? 5.890 10.445 -22.547 1.00 97.12 159 ASP A O 1
ATOM 1311 N N . TYR A 1 160 ? 6.253 11.372 -20.536 1.00 97.69 160 TYR A N 1
ATOM 1312 C CA . TYR A 1 160 ? 7.494 12.028 -20.926 1.00 97.69 160 TYR A CA 1
ATOM 1313 C C . TYR A 1 160 ? 8.602 11.008 -21.197 1.00 97.69 160 TYR A C 1
ATOM 1315 O O . TYR A 1 160 ? 9.264 11.094 -22.232 1.00 97.69 160 TYR A O 1
ATOM 1323 N N . GLU A 1 161 ? 8.750 10.009 -20.331 1.00 95.94 161 GLU A N 1
ATOM 1324 C CA . GLU A 1 161 ? 9.694 8.911 -20.513 1.00 95.94 161 GLU A CA 1
ATOM 1325 C C . GLU A 1 161 ? 9.397 8.134 -21.807 1.00 95.94 161 GLU A C 1
ATOM 1327 O O . GLU A 1 161 ? 10.284 7.936 -22.640 1.00 95.94 161 GLU A O 1
ATOM 1332 N N . PHE A 1 162 ? 8.127 7.811 -22.068 1.00 97.38 162 PHE A N 1
ATOM 1333 C CA . PHE A 1 162 ? 7.723 7.169 -23.319 1.00 97.38 162 PHE A CA 1
ATOM 1334 C C . PHE A 1 162 ? 8.056 8.025 -24.554 1.00 97.38 162 PHE A C 1
ATOM 1336 O O . PHE A 1 162 ? 8.537 7.516 -25.571 1.00 97.38 162 PHE A O 1
ATOM 1343 N N . LYS A 1 163 ? 7.849 9.348 -24.481 1.00 97.12 163 LYS A N 1
ATOM 1344 C CA . LYS A 1 163 ? 8.226 10.282 -25.558 1.00 97.12 163 LYS A CA 1
ATOM 1345 C C . LYS A 1 163 ? 9.738 10.335 -25.772 1.00 97.12 163 LYS A C 1
ATOM 1347 O O . LYS A 1 163 ? 10.159 10.443 -26.925 1.00 97.12 163 LYS A O 1
ATOM 1352 N N . LEU A 1 164 ? 10.536 10.263 -24.706 1.00 96.81 164 LEU A N 1
ATOM 1353 C CA . LEU A 1 164 ? 11.994 10.198 -24.800 1.00 96.81 164 LEU A CA 1
ATOM 1354 C C . LEU A 1 164 ? 12.444 8.922 -25.506 1.00 96.81 164 LEU A C 1
ATOM 1356 O O . LEU A 1 164 ? 13.191 9.017 -26.478 1.00 96.81 164 LEU A O 1
ATOM 1360 N N . TYR A 1 165 ? 11.937 7.756 -25.097 1.00 97.19 165 TYR A N 1
ATOM 1361 C CA . TYR A 1 165 ? 12.268 6.495 -25.765 1.00 97.19 165 TYR A CA 1
ATOM 1362 C C . TYR A 1 165 ? 11.888 6.520 -27.241 1.00 97.19 165 TYR A C 1
ATOM 1364 O O . TYR A 1 165 ? 12.707 6.192 -28.095 1.00 97.19 165 TYR A O 1
ATOM 1372 N N . LYS A 1 166 ? 10.686 7.004 -27.566 1.00 96.56 166 LYS A N 1
ATOM 1373 C CA . LYS A 1 166 ? 10.231 7.112 -28.956 1.00 96.56 166 LYS A CA 1
ATOM 1374 C C . LYS A 1 166 ? 11.076 8.081 -29.788 1.00 96.56 166 LYS A C 1
ATOM 1376 O O . LYS A 1 166 ? 11.199 7.908 -30.999 1.00 96.56 166 LYS A O 1
ATOM 1381 N N . ARG A 1 167 ? 11.633 9.129 -29.172 1.00 96.38 167 ARG A N 1
ATOM 1382 C CA . ARG A 1 167 ? 12.587 10.027 -29.838 1.00 96.38 167 ARG A CA 1
ATOM 1383 C C . ARG A 1 167 ? 13.916 9.313 -30.082 1.00 96.38 167 ARG A C 1
ATOM 1385 O O . ARG A 1 167 ? 14.370 9.308 -31.220 1.00 96.38 167 ARG A O 1
ATOM 1392 N N . LYS A 1 168 ? 14.469 8.657 -29.059 1.00 95.81 168 LYS A N 1
ATOM 1393 C CA . LYS A 1 168 ? 15.733 7.914 -29.148 1.00 95.81 168 LYS A CA 1
ATOM 1394 C C . LYS A 1 168 ? 15.675 6.798 -30.198 1.00 95.81 168 LYS A C 1
ATOM 1396 O O . LYS A 1 168 ? 16.593 6.655 -30.992 1.00 95.81 168 LYS A O 1
ATOM 1401 N N . GLU A 1 169 ? 14.570 6.056 -30.263 1.00 95.56 169 GLU A N 1
ATOM 1402 C CA . GLU A 1 169 ? 14.335 5.025 -31.287 1.00 95.56 169 GLU A CA 1
ATOM 1403 C C . GLU A 1 169 ? 14.346 5.617 -32.707 1.00 95.56 169 GLU A C 1
ATOM 1405 O O . GLU A 1 169 ? 14.959 5.065 -33.626 1.00 95.56 169 GLU A O 1
ATOM 1410 N N . LYS A 1 170 ? 13.703 6.778 -32.898 1.00 96.69 170 LYS A N 1
ATOM 1411 C CA . LYS A 1 170 ? 13.728 7.490 -34.182 1.00 96.69 170 LYS A CA 1
ATOM 1412 C C . LYS A 1 170 ? 15.131 7.958 -34.544 1.00 96.69 170 LYS A C 1
ATOM 1414 O O . LYS A 1 170 ? 15.527 7.793 -35.691 1.00 96.69 170 LYS A O 1
ATOM 1419 N N . GLU A 1 171 ? 15.867 8.525 -33.594 1.00 95.69 171 GLU A N 1
ATOM 1420 C CA . GLU A 1 171 ? 17.253 8.960 -33.798 1.00 95.69 171 GLU A CA 1
ATOM 1421 C C . GLU A 1 171 ? 18.141 7.776 -34.190 1.00 95.69 171 GLU A C 1
ATOM 1423 O O . GLU A 1 171 ? 18.822 7.838 -35.211 1.00 95.69 171 GLU A O 1
ATOM 1428 N N . GLN A 1 172 ? 18.042 6.651 -33.478 1.00 95.25 172 GLN A N 1
ATOM 1429 C CA . GLN A 1 172 ? 18.774 5.428 -33.807 1.00 95.25 172 GLN A CA 1
ATOM 1430 C C . GLN A 1 172 ? 18.427 4.907 -35.210 1.00 95.25 172 GLN A C 1
ATOM 1432 O O . GLN A 1 172 ? 19.311 4.512 -35.970 1.00 95.25 172 GLN A O 1
ATOM 1437 N N . THR A 1 173 ? 17.147 4.955 -35.588 1.00 96.12 173 THR A N 1
ATOM 1438 C CA . THR A 1 173 ? 16.696 4.573 -36.935 1.00 96.12 173 THR A CA 1
ATOM 1439 C C . THR A 1 173 ? 17.284 5.495 -38.006 1.00 96.12 173 THR A C 1
ATOM 1441 O O . THR A 1 173 ? 17.702 5.029 -39.065 1.00 96.12 173 THR A O 1
ATOM 1444 N N . VAL A 1 174 ? 17.343 6.804 -37.745 1.00 97.19 174 VAL A N 1
ATOM 1445 C CA . VAL A 1 174 ? 17.949 7.785 -38.657 1.00 97.19 174 VAL A CA 1
ATOM 1446 C C . VAL A 1 174 ? 19.445 7.526 -38.820 1.00 97.19 174 VAL A C 1
ATOM 1448 O O . VAL A 1 174 ? 19.926 7.512 -39.951 1.00 97.19 174 VAL A O 1
ATOM 1451 N N . VAL A 1 175 ? 20.162 7.262 -37.725 1.00 96.38 175 VAL A N 1
ATOM 1452 C CA . VAL A 1 175 ? 21.593 6.921 -37.753 1.00 96.38 175 VAL A CA 1
ATOM 1453 C C . VAL A 1 175 ? 21.835 5.652 -38.573 1.00 96.38 175 VAL A C 1
ATOM 1455 O O . VAL A 1 175 ? 22.676 5.656 -39.469 1.00 96.38 175 VAL A O 1
ATOM 1458 N N . MET A 1 176 ? 21.053 4.592 -38.343 1.00 95.62 176 MET A N 1
ATOM 1459 C CA . MET A 1 176 ? 21.163 3.342 -39.103 1.00 95.62 176 MET A CA 1
ATOM 1460 C C . MET A 1 176 ? 20.906 3.557 -40.601 1.00 95.62 176 MET A C 1
ATOM 1462 O O . MET A 1 176 ? 21.682 3.103 -41.439 1.00 95.62 176 MET A O 1
ATOM 1466 N N . ASN A 1 177 ? 19.841 4.281 -40.957 1.00 96.56 177 ASN A N 1
ATOM 1467 C CA . ASN A 1 177 ? 19.528 4.574 -42.357 1.00 96.56 177 ASN A CA 1
ATOM 1468 C C . ASN A 1 177 ? 20.632 5.390 -43.034 1.00 96.56 177 ASN A C 1
ATOM 1470 O O . ASN A 1 177 ? 20.963 5.126 -44.189 1.00 96.56 177 ASN A O 1
ATOM 1474 N N . ARG A 1 178 ? 21.223 6.353 -42.318 1.00 96.81 178 ARG A N 1
ATOM 1475 C CA . ARG A 1 178 ? 22.358 7.131 -42.817 1.00 96.81 178 ARG A CA 1
ATOM 1476 C C . ARG A 1 178 ? 23.560 6.231 -43.103 1.00 96.81 178 ARG A C 1
ATOM 1478 O O . ARG A 1 178 ? 24.079 6.275 -44.210 1.00 96.81 178 ARG A O 1
ATOM 1485 N N . LEU A 1 179 ? 23.929 5.355 -42.166 1.00 96.62 179 LEU A N 1
ATOM 1486 C CA . LEU A 1 179 ? 25.041 4.417 -42.346 1.00 96.62 179 LEU A CA 1
ATOM 1487 C C . LEU A 1 179 ? 24.816 3.472 -43.539 1.00 96.62 179 LEU A C 1
ATOM 1489 O O . LEU A 1 179 ? 25.746 3.176 -44.291 1.00 96.62 179 LEU A O 1
ATOM 1493 N N . LEU A 1 180 ? 23.577 3.012 -43.737 1.00 96.69 180 LEU A N 1
ATOM 1494 C CA . LEU A 1 180 ? 23.215 2.179 -44.883 1.00 96.69 180 LEU A CA 1
ATOM 1495 C C . LEU A 1 180 ? 23.332 2.938 -46.210 1.00 96.69 180 LEU A C 1
ATOM 1497 O O . LEU A 1 180 ? 23.842 2.370 -47.176 1.00 96.69 180 LEU A O 1
ATOM 1501 N N . GLU A 1 181 ? 22.908 4.201 -46.277 1.00 96.56 181 GLU A N 1
ATOM 1502 C CA . GLU A 1 181 ? 23.087 5.026 -47.479 1.00 96.56 181 GLU A CA 1
ATOM 1503 C C . GLU A 1 181 ? 24.560 5.367 -47.736 1.00 96.56 181 GLU A C 1
ATOM 1505 O O . GLU A 1 181 ? 25.010 5.301 -48.881 1.00 96.56 181 GLU A O 1
ATOM 1510 N N . ASP A 1 182 ? 25.349 5.640 -46.698 1.00 95.38 182 ASP A N 1
ATOM 1511 C CA . ASP A 1 182 ? 26.789 5.890 -46.825 1.00 95.38 182 ASP A CA 1
ATOM 1512 C C . ASP A 1 182 ? 27.518 4.633 -47.334 1.00 95.38 182 ASP A C 1
ATOM 1514 O O . ASP A 1 182 ? 28.292 4.684 -48.293 1.00 95.38 182 ASP A O 1
ATOM 1518 N N . SER A 1 183 ? 27.194 3.460 -46.782 1.00 95.19 183 SER A N 1
ATOM 1519 C CA . SER A 1 183 ? 27.709 2.171 -47.259 1.00 95.19 183 SER A CA 1
ATOM 1520 C C . SER A 1 183 ? 27.287 1.886 -48.705 1.00 95.19 183 SER A C 1
ATOM 1522 O O . SER A 1 183 ? 28.115 1.530 -49.550 1.00 95.19 183 SER A O 1
ATOM 1524 N N . ARG A 1 184 ? 26.008 2.115 -49.033 1.00 95.69 184 ARG A N 1
ATOM 1525 C CA . ARG A 1 184 ? 25.459 1.940 -50.383 1.00 95.69 184 ARG A CA 1
ATOM 1526 C C . ARG A 1 184 ? 26.151 2.847 -51.392 1.00 95.69 184 ARG A C 1
ATOM 1528 O O . ARG A 1 184 ? 26.531 2.390 -52.469 1.00 95.69 184 ARG A O 1
ATOM 1535 N N . THR A 1 185 ? 26.305 4.128 -51.078 1.00 95.25 185 THR A N 1
ATOM 1536 C CA . THR A 1 185 ? 26.928 5.109 -51.974 1.00 95.25 185 THR A CA 1
ATOM 1537 C C . THR A 1 185 ? 28.410 4.814 -52.178 1.00 95.25 185 THR A C 1
ATOM 1539 O O . THR A 1 185 ? 28.866 4.839 -53.325 1.00 95.25 185 THR A O 1
ATOM 1542 N N . ASN A 1 186 ? 29.132 4.440 -51.116 1.00 93.88 186 ASN A N 1
ATOM 1543 C CA . ASN A 1 186 ? 30.529 4.011 -51.177 1.00 93.88 186 ASN A CA 1
ATOM 1544 C C . ASN A 1 186 ? 30.689 2.763 -52.060 1.00 93.88 186 ASN A C 1
ATOM 1546 O O . ASN A 1 186 ? 31.458 2.782 -53.024 1.00 93.88 186 ASN A O 1
ATOM 1550 N N . LEU A 1 187 ? 29.889 1.718 -51.818 1.00 94.50 187 LEU A N 1
ATOM 1551 C CA . LEU A 1 187 ? 29.894 0.499 -52.630 1.00 94.50 187 LEU A CA 1
ATOM 1552 C C . LEU A 1 187 ? 29.606 0.804 -54.103 1.00 94.50 187 LEU A C 1
ATOM 1554 O O . LEU A 1 187 ? 30.355 0.381 -54.981 1.00 94.50 187 LEU A O 1
ATOM 1558 N N . MET A 1 188 ? 28.559 1.581 -54.387 1.00 93.50 188 MET A N 1
ATOM 1559 C CA . MET A 1 188 ? 28.199 1.937 -55.760 1.00 93.50 188 MET A CA 1
ATOM 1560 C C . MET A 1 188 ? 29.275 2.792 -56.435 1.00 93.50 188 MET A C 1
ATOM 1562 O O . MET A 1 188 ? 29.470 2.670 -57.644 1.00 93.50 188 MET A O 1
ATOM 1566 N N . SER A 1 189 ? 29.992 3.635 -55.687 1.00 90.44 189 SER A N 1
ATOM 1567 C CA . SER A 1 189 ? 31.143 4.368 -56.218 1.00 90.44 189 SER A CA 1
ATOM 1568 C C . SER A 1 189 ? 32.277 3.423 -56.590 1.00 90.44 189 SER A C 1
ATOM 1570 O O . SER A 1 189 ? 32.736 3.460 -57.729 1.00 90.44 189 SER A O 1
ATOM 1572 N N . ARG A 1 190 ? 32.645 2.503 -55.690 1.00 88.88 190 ARG A N 1
ATOM 1573 C CA . ARG A 1 190 ? 33.669 1.482 -55.955 1.00 88.88 190 ARG A CA 1
ATOM 1574 C C . ARG A 1 190 ? 33.309 0.623 -57.166 1.00 88.88 190 ARG A C 1
ATOM 1576 O O . ARG A 1 190 ? 34.146 0.422 -58.038 1.00 88.88 190 ARG A O 1
ATOM 1583 N N . CYS A 1 191 ? 32.057 0.172 -57.277 1.00 90.25 191 CYS A N 1
ATOM 1584 C CA . CYS A 1 191 ? 31.588 -0.575 -58.446 1.00 90.25 191 CYS A CA 1
ATOM 1585 C C . CYS A 1 191 ? 31.718 0.237 -59.743 1.00 90.25 191 CYS A C 1
ATOM 1587 O O . CYS A 1 191 ? 32.162 -0.305 -60.754 1.00 90.25 191 CYS A O 1
ATOM 1589 N N . ARG A 1 192 ? 31.366 1.532 -59.732 1.00 90.44 192 ARG A N 1
ATOM 1590 C CA . ARG A 1 192 ? 31.542 2.408 -60.903 1.00 90.44 192 ARG A CA 1
ATOM 1591 C C . ARG A 1 192 ? 33.011 2.572 -61.280 1.00 90.44 192 ARG A C 1
ATOM 1593 O O . ARG A 1 192 ? 33.319 2.545 -62.467 1.00 90.44 192 ARG A O 1
ATOM 1600 N N . ASP A 1 193 ? 33.902 2.713 -60.305 1.00 89.00 193 ASP A N 1
ATOM 1601 C CA . ASP A 1 193 ? 35.334 2.862 -60.564 1.00 89.00 193 ASP A CA 1
ATOM 1602 C C . ASP A 1 193 ? 35.961 1.581 -61.129 1.00 89.00 193 ASP A C 1
ATOM 1604 O O . ASP A 1 193 ? 36.721 1.667 -62.094 1.00 89.00 193 ASP A O 1
ATOM 1608 N N . ILE A 1 194 ? 35.553 0.401 -60.637 1.00 88.62 194 ILE A N 1
ATOM 1609 C CA . ILE A 1 194 ? 35.932 -0.901 -61.221 1.00 88.62 194 ILE A CA 1
ATOM 1610 C C . ILE A 1 194 ? 35.498 -0.983 -62.682 1.00 88.62 194 ILE A C 1
ATOM 1612 O O . ILE A 1 194 ? 36.301 -1.308 -63.555 1.00 88.62 194 ILE A O 1
ATOM 1616 N N . LEU A 1 195 ? 34.224 -0.688 -62.959 1.00 90.00 195 LEU A N 1
ATOM 1617 C CA . LEU A 1 195 ? 33.672 -0.763 -64.313 1.00 90.00 195 LEU A CA 1
ATOM 1618 C C . LEU A 1 195 ? 34.325 0.251 -65.263 1.00 90.00 195 LEU A C 1
ATOM 1620 O O . LEU A 1 195 ? 34.434 -0.014 -66.457 1.00 90.00 195 LEU A O 1
ATOM 1624 N N . ALA A 1 196 ? 34.785 1.388 -64.740 1.00 89.62 196 ALA A N 1
ATOM 1625 C CA . ALA A 1 196 ? 35.528 2.397 -65.488 1.00 89.62 196 ALA A CA 1
ATOM 1626 C C . ALA A 1 196 ? 37.028 2.073 -65.648 1.00 89.62 196 ALA A C 1
ATOM 1628 O O . ALA A 1 196 ? 37.751 2.858 -66.261 1.00 89.62 196 ALA A O 1
ATOM 1629 N N . GLY A 1 197 ? 37.513 0.952 -65.097 1.00 83.25 197 GLY A N 1
ATOM 1630 C CA . GLY A 1 197 ? 38.919 0.548 -65.167 1.00 83.25 197 GLY A CA 1
ATOM 1631 C C . GLY A 1 197 ? 39.864 1.402 -64.314 1.00 83.25 197 GLY A C 1
ATOM 1632 O O . GLY A 1 197 ? 41.070 1.402 -64.562 1.00 83.25 197 GLY A O 1
ATOM 1633 N N . ARG A 1 198 ? 39.346 2.147 -63.325 1.00 80.75 198 ARG A N 1
ATOM 1634 C CA . ARG A 1 198 ? 40.171 2.894 -62.364 1.00 80.75 198 ARG A CA 1
ATOM 1635 C C . ARG A 1 198 ? 40.681 1.959 -61.265 1.00 80.75 198 ARG A C 1
ATOM 1637 O O . ARG A 1 198 ? 39.945 1.113 -60.766 1.00 80.75 198 ARG A O 1
ATOM 1644 N N . ALA A 1 199 ? 41.949 2.121 -60.883 1.00 66.06 199 ALA A N 1
ATOM 1645 C CA . ALA A 1 199 ? 42.543 1.376 -59.776 1.00 66.06 199 ALA A CA 1
ATOM 1646 C C . ALA A 1 199 ? 41.850 1.751 -58.456 1.00 66.06 199 ALA A C 1
ATOM 1648 O O . ALA A 1 199 ? 41.729 2.934 -58.135 1.00 66.06 199 ALA A O 1
ATOM 1649 N N . ILE A 1 200 ? 41.398 0.750 -57.698 1.00 66.88 200 ILE A N 1
ATOM 1650 C CA . ILE A 1 200 ? 40.807 0.963 -56.375 1.00 66.88 200 ILE A CA 1
ATOM 1651 C C . ILE A 1 200 ? 41.941 1.020 -55.348 1.00 66.88 200 ILE A C 1
ATOM 1653 O O . ILE A 1 200 ? 42.706 0.055 -55.265 1.00 66.88 200 ILE A O 1
ATOM 1657 N N . PRO A 1 201 ? 42.048 2.076 -54.526 1.00 62.91 201 PRO A N 1
ATOM 1658 C CA . PRO A 1 201 ? 42.862 2.006 -53.326 1.00 62.91 201 PRO A CA 1
ATOM 1659 C C . PRO A 1 201 ? 42.195 1.027 -52.351 1.00 62.91 201 PRO A C 1
ATOM 1661 O O . PRO A 1 201 ? 41.104 1.279 -51.834 1.00 62.91 201 PRO A O 1
ATOM 1664 N N . ILE A 1 202 ? 42.825 -0.128 -52.133 1.00 59.59 202 ILE A N 1
ATOM 1665 C CA . ILE A 1 202 ? 42.510 -0.980 -50.987 1.00 59.59 202 ILE A CA 1
ATOM 1666 C C . ILE A 1 202 ? 43.113 -0.257 -49.788 1.00 59.59 202 ILE A C 1
ATOM 1668 O O . ILE A 1 202 ? 44.286 -0.441 -49.480 1.00 59.59 202 ILE A O 1
ATOM 1672 N N . ASN A 1 203 ? 42.337 0.617 -49.151 1.00 54.31 203 ASN A N 1
ATOM 1673 C CA . ASN A 1 203 ? 42.693 1.034 -47.806 1.00 54.31 203 ASN A CA 1
ATOM 1674 C C . ASN A 1 203 ? 42.527 -0.216 -46.938 1.00 54.31 203 ASN A C 1
ATOM 1676 O O . ASN A 1 203 ? 41.409 -0.720 -46.781 1.00 54.31 203 ASN A O 1
ATOM 1680 N N . GLU A 1 204 ? 43.647 -0.743 -46.436 1.00 49.03 204 GLU A N 1
ATOM 1681 C CA . GLU A 1 204 ? 43.647 -1.562 -45.226 1.00 49.03 204 GLU A CA 1
ATOM 1682 C C . GLU A 1 204 ? 42.772 -0.846 -44.190 1.00 49.03 204 GLU A C 1
ATOM 1684 O O . GLU A 1 204 ? 42.690 0.385 -44.195 1.00 49.03 204 GLU A O 1
ATOM 1689 N N .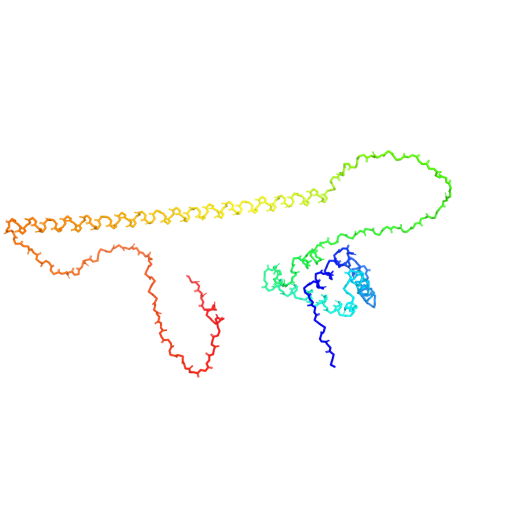 ILE A 1 205 ? 42.049 -1.609 -43.372 1.00 49.88 205 ILE A N 1
ATOM 1690 C CA . ILE A 1 205 ? 41.237 -1.083 -42.271 1.00 49.88 205 ILE A CA 1
ATOM 1691 C C . ILE A 1 205 ? 42.222 -0.446 -41.282 1.00 49.88 205 ILE A C 1
ATOM 1693 O O . ILE A 1 205 ? 42.695 -1.091 -40.355 1.00 49.88 205 ILE A O 1
ATOM 1697 N N . GLY A 1 206 ? 42.631 0.780 -41.589 1.00 42.50 206 GLY A N 1
ATOM 1698 C CA . GLY A 1 206 ? 43.471 1.623 -40.772 1.00 42.50 206 GLY A CA 1
ATOM 1699 C C . GLY A 1 206 ? 42.602 2.175 -39.667 1.00 42.50 206 GLY A C 1
ATOM 1700 O O . GLY A 1 206 ? 41.513 2.686 -39.937 1.00 42.50 206 GLY A O 1
ATOM 1701 N N . GLU A 1 207 ? 43.091 1.980 -38.449 1.00 48.69 207 GLU A N 1
ATOM 1702 C CA . GLU A 1 207 ? 42.734 2.687 -37.226 1.00 48.69 207 GLU A CA 1
ATOM 1703 C C . GLU A 1 207 ? 42.146 4.061 -37.566 1.00 48.69 207 GLU A C 1
ATOM 1705 O O . GLU A 1 207 ? 42.835 4.942 -38.082 1.00 48.69 207 GLU A O 1
ATOM 1710 N N . GLY A 1 208 ? 40.830 4.188 -37.386 1.00 37.03 208 GLY A N 1
ATOM 1711 C CA . GLY A 1 208 ? 40.158 5.466 -37.526 1.00 37.03 208 GLY A CA 1
ATOM 1712 C C . GLY A 1 208 ? 40.696 6.385 -36.446 1.00 37.03 208 GLY A C 1
ATOM 1713 O O . GLY A 1 208 ? 40.671 6.020 -35.273 1.00 37.03 208 GLY A O 1
ATOM 1714 N N . GLU A 1 209 ? 41.209 7.536 -36.869 1.00 41.38 209 GLU A N 1
ATOM 1715 C CA . GLU A 1 209 ? 41.531 8.660 -36.003 1.00 41.38 209 GLU A CA 1
ATOM 1716 C C . GLU A 1 209 ? 40.350 8.891 -35.049 1.00 41.38 209 GLU A C 1
ATOM 1718 O O . GLU A 1 209 ? 39.213 9.083 -35.485 1.00 41.38 209 GLU A O 1
ATOM 1723 N N . GLU A 1 210 ? 40.626 8.784 -33.750 1.00 38.59 210 GLU A N 1
ATOM 1724 C CA . GLU A 1 210 ? 39.708 9.155 -32.682 1.00 38.59 210 GLU A CA 1
ATOM 1725 C C . GLU A 1 210 ? 39.422 10.655 -32.834 1.00 38.59 210 GLU A C 1
ATOM 1727 O O . GLU A 1 210 ? 40.242 11.501 -32.477 1.00 38.59 210 GLU A O 1
ATOM 1732 N N . GLU A 1 211 ? 38.274 11.002 -33.419 1.00 40.19 211 GLU A N 1
ATOM 1733 C CA . GLU A 1 211 ? 37.670 12.299 -33.136 1.00 40.19 211 GLU A CA 1
ATOM 1734 C C . GLU A 1 211 ? 37.318 12.280 -31.641 1.00 40.19 211 GLU A C 1
ATOM 1736 O O . GLU A 1 211 ? 36.493 11.481 -31.195 1.00 40.19 211 GLU A O 1
ATOM 1741 N N . GLU A 1 212 ? 38.022 13.111 -30.864 1.00 45.31 212 GLU A N 1
ATOM 1742 C CA . GLU A 1 212 ? 37.695 13.462 -29.481 1.00 45.31 212 GLU A CA 1
ATOM 1743 C C . GLU A 1 212 ? 36.295 14.102 -29.440 1.00 45.31 212 GLU A C 1
ATOM 1745 O O . GLU A 1 212 ? 36.149 15.322 -29.396 1.00 45.31 212 GLU A O 1
ATOM 1750 N N . ASP A 1 213 ? 35.252 13.277 -29.465 1.00 37.12 213 ASP A N 1
ATOM 1751 C CA . ASP A 1 213 ? 33.928 13.652 -28.987 1.00 37.12 213 ASP A CA 1
ATOM 1752 C C . ASP A 1 213 ? 33.837 13.234 -27.512 1.00 37.12 213 ASP A C 1
ATOM 1754 O O . ASP A 1 213 ? 33.589 12.076 -27.166 1.00 37.12 213 ASP A O 1
ATOM 1758 N N . ASP A 1 214 ? 34.077 14.209 -26.632 1.00 45.81 214 ASP A N 1
ATOM 1759 C CA . ASP A 1 214 ? 33.736 14.169 -25.209 1.00 45.81 214 ASP A CA 1
ATOM 1760 C C . ASP A 1 214 ? 32.219 13.930 -25.041 1.00 45.81 214 ASP A C 1
ATOM 1762 O O . ASP A 1 214 ? 31.438 14.871 -24.887 1.00 45.81 214 ASP A O 1
ATOM 1766 N N . ASP A 1 215 ? 31.789 12.668 -25.033 1.00 41.94 215 ASP A N 1
ATOM 1767 C CA . ASP A 1 215 ? 30.462 12.257 -24.565 1.00 41.94 215 ASP A CA 1
ATOM 1768 C C . ASP A 1 215 ? 30.644 11.269 -23.395 1.00 41.94 215 ASP A C 1
ATOM 1770 O O . ASP A 1 215 ? 30.872 10.069 -23.593 1.00 41.94 215 ASP A O 1
ATOM 1774 N N . PRO A 1 216 ? 30.603 11.734 -22.132 1.00 54.78 216 PRO A N 1
ATOM 1775 C CA . PRO A 1 216 ? 30.637 10.829 -20.999 1.00 54.78 216 PRO A CA 1
ATOM 1776 C C . PRO A 1 216 ? 29.259 10.157 -20.861 1.00 54.78 216 PRO A C 1
ATOM 1778 O O . PRO A 1 216 ? 28.242 10.850 -20.857 1.00 54.78 216 PRO A O 1
ATOM 1781 N N . LEU A 1 217 ? 29.255 8.831 -20.620 1.00 42.84 217 LEU A N 1
ATOM 1782 C CA . LEU A 1 217 ? 28.119 7.909 -20.345 1.00 42.84 217 LEU A CA 1
ATOM 1783 C C . LEU A 1 217 ? 27.597 7.187 -21.614 1.00 42.84 217 LEU A C 1
ATOM 1785 O O . LEU A 1 217 ? 27.070 7.810 -22.520 1.00 42.84 217 LEU A O 1
ATOM 1789 N N . ASN A 1 218 ? 27.590 5.858 -21.770 1.00 41.84 218 ASN A N 1
ATOM 1790 C CA . ASN A 1 218 ? 27.486 4.757 -20.812 1.00 41.84 218 ASN A CA 1
ATOM 1791 C C . ASN A 1 218 ? 27.872 3.443 -21.539 1.00 41.84 218 ASN A C 1
ATOM 1793 O O . ASN A 1 218 ? 27.043 2.850 -22.234 1.00 41.84 218 ASN A O 1
ATOM 1797 N N . ILE A 1 219 ? 29.105 2.962 -21.369 1.00 42.41 219 ILE A N 1
ATOM 1798 C CA . ILE A 1 219 ? 29.435 1.545 -21.573 1.00 42.41 219 ILE A CA 1
ATOM 1799 C C . ILE A 1 219 ? 29.306 0.902 -20.195 1.00 42.41 219 ILE A C 1
ATOM 1801 O O . ILE A 1 219 ? 30.116 1.156 -19.310 1.00 42.41 219 ILE A O 1
ATOM 1805 N N . ILE A 1 220 ? 28.250 0.116 -19.982 1.00 42.69 220 ILE A N 1
ATOM 1806 C CA . ILE A 1 220 ? 28.196 -0.795 -18.837 1.00 42.69 220 ILE A CA 1
ATOM 1807 C C . ILE A 1 220 ? 28.877 -2.079 -19.299 1.00 42.69 220 ILE A C 1
ATOM 1809 O O . ILE A 1 220 ? 28.259 -2.923 -19.948 1.00 42.69 220 ILE A O 1
ATOM 1813 N N . GLU A 1 221 ? 30.163 -2.193 -18.993 1.00 37.50 221 GLU A N 1
ATOM 1814 C CA . GLU A 1 221 ? 30.899 -3.447 -19.062 1.00 37.50 221 GLU A CA 1
ATOM 1815 C C . GLU A 1 221 ? 30.495 -4.282 -17.839 1.00 37.50 221 GLU A C 1
ATOM 1817 O O . GLU A 1 221 ? 30.793 -3.940 -16.695 1.00 37.50 221 GLU A O 1
ATOM 1822 N N . ILE A 1 222 ? 29.710 -5.338 -18.063 1.00 41.66 222 ILE A N 1
ATOM 1823 C CA . ILE A 1 222 ? 29.394 -6.308 -17.014 1.00 41.66 222 ILE A CA 1
ATOM 1824 C C . ILE A 1 222 ? 30.562 -7.289 -16.965 1.00 41.66 222 ILE A C 1
ATOM 1826 O O . ILE A 1 222 ? 30.585 -8.276 -17.697 1.00 41.66 222 ILE A O 1
ATOM 1830 N N . GLU A 1 223 ? 31.531 -7.012 -16.099 1.00 39.88 223 GLU A N 1
ATOM 1831 C CA . GLU A 1 223 ? 32.568 -7.972 -15.740 1.00 39.88 223 GLU A CA 1
ATOM 1832 C C . GLU A 1 223 ? 31.943 -9.040 -14.828 1.00 39.88 223 GLU A C 1
ATOM 1834 O O . GLU A 1 223 ? 31.764 -8.857 -13.621 1.00 39.88 223 GLU A O 1
ATOM 1839 N N . THR A 1 224 ? 31.532 -10.168 -15.410 1.00 38.47 224 THR A N 1
ATOM 1840 C CA . THR A 1 224 ? 31.188 -11.358 -14.629 1.00 38.47 224 THR A CA 1
ATOM 1841 C C . THR A 1 224 ? 32.478 -11.965 -14.099 1.00 38.47 224 THR A C 1
ATOM 1843 O O . THR A 1 224 ? 33.155 -12.714 -14.799 1.00 38.47 224 THR A O 1
ATOM 1846 N N . THR A 1 225 ? 32.821 -11.640 -12.857 1.00 41.69 225 THR A N 1
ATOM 1847 C CA . THR A 1 225 ? 33.836 -12.380 -12.111 1.00 41.69 225 THR A CA 1
ATOM 1848 C C . THR A 1 225 ? 33.276 -13.762 -11.782 1.00 41.69 225 THR A C 1
ATOM 1850 O O . THR A 1 225 ? 32.340 -13.910 -10.995 1.00 41.69 225 THR A O 1
ATOM 1853 N N . GLU A 1 226 ? 33.823 -14.794 -12.425 1.00 44.06 226 GLU A N 1
ATOM 1854 C CA . GLU A 1 226 ? 33.635 -16.178 -11.999 1.00 44.06 226 GLU A CA 1
ATOM 1855 C C . GLU A 1 226 ? 34.272 -16.332 -10.613 1.00 44.06 226 GLU A C 1
ATOM 1857 O O . GLU A 1 226 ? 35.490 -16.420 -10.467 1.00 44.06 226 GLU A O 1
ATOM 1862 N N . VAL A 1 227 ? 33.446 -16.308 -9.569 1.00 44.22 227 VAL A N 1
ATOM 1863 C CA . VAL A 1 227 ? 33.881 -16.660 -8.217 1.00 44.22 227 VAL A CA 1
ATOM 1864 C C . VAL A 1 227 ? 33.729 -18.169 -8.074 1.00 44.22 227 VAL A C 1
ATOM 1866 O O . VAL A 1 227 ? 32.613 -18.689 -8.044 1.00 44.22 227 VAL A O 1
ATOM 1869 N N . GLU A 1 228 ? 34.857 -18.876 -7.985 1.00 45.56 228 GLU A N 1
ATOM 1870 C CA . GLU A 1 228 ? 34.883 -20.268 -7.541 1.00 45.56 228 GLU A CA 1
ATOM 1871 C C . GLU A 1 228 ? 34.264 -20.356 -6.140 1.00 45.56 228 GLU A C 1
ATOM 1873 O O . GLU A 1 228 ? 34.847 -19.943 -5.135 1.00 45.56 228 GLU A O 1
ATOM 1878 N N . VAL A 1 229 ? 33.047 -20.890 -6.071 1.00 44.72 229 VAL A N 1
ATOM 1879 C CA . VAL A 1 229 ? 32.384 -21.205 -4.807 1.00 44.72 229 VAL A CA 1
ATOM 1880 C C . VAL A 1 229 ? 33.020 -22.479 -4.257 1.00 44.72 229 VAL A C 1
ATOM 1882 O O . VAL A 1 229 ? 32.787 -23.577 -4.765 1.00 44.72 229 VAL A O 1
ATOM 1885 N N . ALA A 1 230 ? 33.825 -22.340 -3.203 1.00 48.16 230 ALA A N 1
ATOM 1886 C CA . ALA A 1 230 ? 34.234 -23.479 -2.390 1.00 48.16 230 ALA A CA 1
ATOM 1887 C C . ALA A 1 230 ? 32.982 -24.164 -1.795 1.00 48.16 230 ALA A C 1
ATOM 1889 O O . ALA A 1 230 ? 32.029 -23.484 -1.401 1.00 48.16 230 ALA A O 1
ATOM 1890 N N . PRO A 1 231 ? 32.941 -25.506 -1.723 1.00 39.62 231 PRO A N 1
ATOM 1891 C CA . PRO A 1 231 ? 31.718 -26.223 -1.396 1.00 39.62 231 PRO A CA 1
ATOM 1892 C C . PRO A 1 231 ? 31.415 -26.081 0.100 1.00 39.62 231 PRO A C 1
ATOM 1894 O O . PRO A 1 231 ? 32.077 -26.711 0.924 1.00 39.62 231 PRO A O 1
ATOM 1897 N N . GLY A 1 232 ? 30.403 -25.284 0.461 1.00 50.25 232 GLY A N 1
ATOM 1898 C CA . GLY A 1 232 ? 29.856 -25.322 1.821 1.00 50.25 232 GLY A CA 1
ATOM 1899 C C . GLY A 1 232 ? 29.129 -24.093 2.366 1.00 50.25 232 GLY A C 1
ATOM 1900 O O . GLY A 1 232 ? 28.524 -24.230 3.426 1.00 50.25 232 GLY A O 1
ATOM 1901 N N . GLU A 1 233 ? 29.131 -22.931 1.706 1.00 48.72 233 GLU A N 1
ATOM 1902 C CA . GLU A 1 233 ? 28.504 -21.723 2.275 1.00 48.72 233 GLU A CA 1
ATOM 1903 C C . GLU A 1 233 ? 27.378 -21.156 1.395 1.00 48.72 233 GLU A C 1
ATOM 1905 O O . GLU A 1 233 ? 27.597 -20.627 0.308 1.00 48.72 233 GLU A O 1
ATOM 1910 N N . GLU A 1 234 ? 26.138 -21.255 1.888 1.00 53.22 234 GLU A N 1
ATOM 1911 C CA . GLU A 1 234 ? 24.959 -20.596 1.315 1.00 53.22 234 GLU A CA 1
ATOM 1912 C C . GLU A 1 234 ? 24.922 -19.113 1.735 1.00 53.22 234 GLU A C 1
ATOM 1914 O O . GLU A 1 234 ? 24.322 -18.735 2.745 1.00 53.22 234 GLU A O 1
ATOM 1919 N N . GLY A 1 235 ? 25.572 -18.248 0.954 1.00 45.91 235 GLY A N 1
ATOM 1920 C CA . GLY A 1 235 ? 25.516 -16.794 1.123 1.00 45.91 235 GLY A CA 1
ATOM 1921 C C . GLY A 1 235 ? 24.185 -16.207 0.640 1.00 45.91 235 GLY A C 1
ATOM 1922 O O . GLY A 1 235 ? 23.928 -16.096 -0.557 1.00 45.91 235 GLY A O 1
ATOM 1923 N N . THR A 1 236 ? 23.306 -15.821 1.568 1.00 52.72 236 THR A N 1
ATOM 1924 C CA . THR A 1 236 ? 22.031 -15.154 1.237 1.00 52.72 236 THR A CA 1
ATOM 1925 C C . THR A 1 236 ? 22.213 -13.699 0.776 1.00 52.72 236 THR A C 1
ATOM 1927 O O . THR A 1 236 ? 23.018 -12.954 1.326 1.00 52.72 236 THR A O 1
ATOM 1930 N N . VAL A 1 237 ? 21.349 -13.271 -0.157 1.00 47.53 237 VAL A N 1
ATOM 1931 C CA . VAL A 1 237 ? 21.207 -11.958 -0.850 1.00 47.53 237 VAL A CA 1
ATOM 1932 C C . VAL A 1 237 ? 21.317 -10.691 0.038 1.00 47.53 237 VAL A C 1
ATOM 1934 O O . VAL A 1 237 ? 21.399 -9.571 -0.462 1.00 47.53 237 VAL A O 1
ATOM 1937 N N . LYS A 1 238 ? 21.337 -10.830 1.368 1.00 44.44 238 LYS A N 1
ATOM 1938 C CA . LYS A 1 238 ? 21.392 -9.719 2.328 1.00 44.44 238 LYS A CA 1
ATOM 1939 C C . LYS A 1 238 ? 22.742 -9.005 2.411 1.00 44.44 238 LYS A C 1
ATOM 1941 O O . LYS A 1 238 ? 22.736 -7.824 2.746 1.00 44.44 238 LYS A O 1
ATOM 1946 N N . GLU A 1 239 ? 23.861 -9.659 2.109 1.00 44.41 239 GLU A N 1
ATOM 1947 C CA . GLU A 1 239 ? 25.176 -8.996 2.182 1.00 44.41 239 GLU A CA 1
ATOM 1948 C C . GLU A 1 239 ? 25.450 -8.078 0.982 1.00 44.41 239 GLU A C 1
ATOM 1950 O O . GLU A 1 239 ? 26.126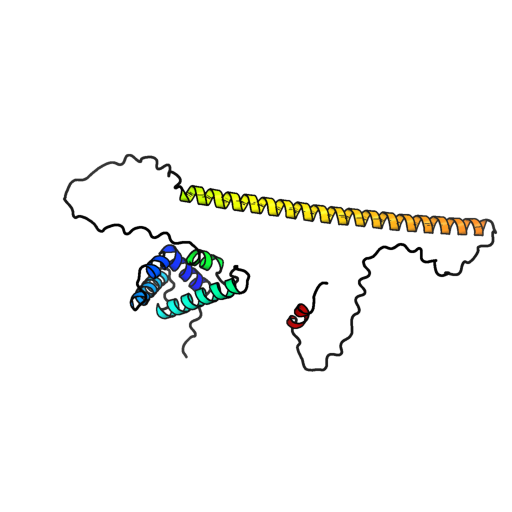 -7.061 1.124 1.00 44.41 239 GLU A O 1
ATOM 1955 N N . PHE A 1 240 ? 24.826 -8.345 -0.168 1.00 45.34 240 PHE A N 1
ATOM 1956 C CA . PHE A 1 240 ? 25.050 -7.586 -1.402 1.00 45.34 240 PHE A CA 1
ATOM 1957 C C . PHE A 1 240 ? 24.504 -6.146 -1.343 1.00 45.34 240 PHE A C 1
ATOM 1959 O O . PHE A 1 240 ? 25.077 -5.218 -1.907 1.00 45.34 240 PHE A O 1
ATOM 1966 N N . LEU A 1 241 ? 23.408 -5.922 -0.612 1.00 44.09 241 LEU A N 1
ATOM 1967 C CA . LEU A 1 241 ? 22.737 -4.617 -0.549 1.00 44.09 241 LEU A CA 1
ATOM 1968 C C . LEU A 1 241 ? 23.435 -3.596 0.359 1.00 44.09 241 LEU A C 1
ATOM 1970 O O . LEU A 1 241 ? 23.096 -2.414 0.299 1.00 44.09 241 LEU A O 1
ATOM 1974 N N . HIS A 1 242 ? 24.390 -4.012 1.200 1.00 43.03 242 HIS A N 1
ATOM 1975 C CA . HIS A 1 242 ? 24.979 -3.100 2.183 1.00 43.03 242 HIS A CA 1
ATOM 1976 C C . HIS A 1 242 ? 26.186 -2.301 1.667 1.00 43.03 242 HIS A C 1
ATOM 1978 O O . HIS A 1 242 ? 26.605 -1.359 2.340 1.00 43.03 242 HIS A O 1
ATOM 1984 N N . SER A 1 243 ? 26.710 -2.626 0.479 1.00 43.31 243 SER A N 1
ATOM 1985 C CA . SER A 1 243 ? 27.985 -2.077 -0.005 1.00 43.31 243 SER A CA 1
ATOM 1986 C C . SER A 1 243 ? 27.878 -0.963 -1.055 1.00 43.31 243 SER A C 1
ATOM 1988 O O . SER A 1 243 ? 28.907 -0.460 -1.500 1.00 43.31 243 SER A O 1
ATOM 1990 N N . ILE A 1 244 ? 26.675 -0.526 -1.443 1.00 42.28 244 ILE A N 1
ATOM 1991 C CA . ILE A 1 244 ? 26.523 0.532 -2.456 1.00 42.28 244 ILE A CA 1
ATOM 1992 C C . ILE A 1 244 ? 26.408 1.898 -1.763 1.00 42.28 244 ILE A C 1
ATOM 1994 O O . ILE A 1 244 ? 25.329 2.308 -1.333 1.00 42.28 244 ILE A O 1
ATOM 1998 N N . LYS A 1 245 ? 27.537 2.606 -1.636 1.00 39.38 245 LYS A N 1
ATOM 1999 C CA . LYS A 1 245 ? 27.569 4.057 -1.395 1.00 39.38 245 LYS A CA 1
ATOM 2000 C C . LYS A 1 245 ? 27.690 4.760 -2.746 1.00 39.38 245 LYS A C 1
ATOM 2002 O O . LYS A 1 245 ? 28.589 4.434 -3.509 1.00 39.38 245 LYS A O 1
ATOM 2007 N N . PHE A 1 246 ? 26.795 5.707 -3.009 1.00 39.38 246 PHE A N 1
ATOM 2008 C CA . PHE A 1 246 ? 26.923 6.648 -4.119 1.00 39.38 246 PHE A CA 1
ATOM 2009 C C . PHE A 1 246 ? 27.708 7.867 -3.628 1.0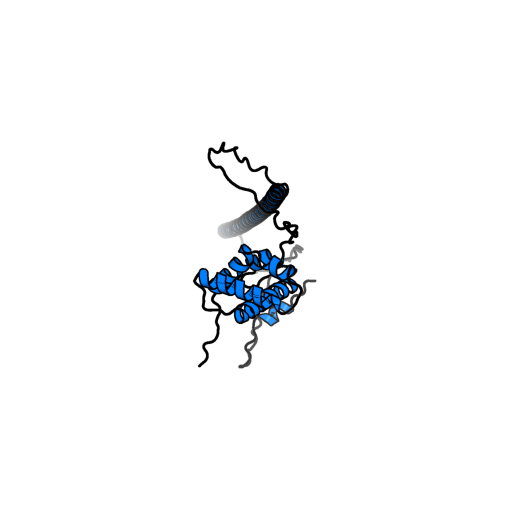0 39.38 246 PHE A C 1
ATOM 2011 O O . PHE A 1 246 ? 27.307 8.480 -2.633 1.00 39.38 246 PHE A O 1
ATOM 2018 N N . GLU A 1 247 ? 28.821 8.159 -4.295 1.00 37.62 247 GLU A N 1
ATOM 2019 C CA . GLU A 1 247 ? 29.512 9.454 -4.266 1.00 37.62 247 GLU A CA 1
ATOM 2020 C C . GLU A 1 247 ? 29.027 10.304 -5.445 1.00 37.62 247 GLU A C 1
ATOM 2022 O O . GLU A 1 247 ? 28.801 9.714 -6.530 1.00 37.62 247 GLU A O 1
#

pLDDT: mean 74.0, std 21.68, range [35.62, 97.69]

Organism: NCBI:txid199890

InterPro domains:
  IPR044822 Myb/SANT-like DNA-binding domain 4 [PF13837] (6-94)

Foldseek 3Di:
DDDPPDADPVNLVLLLCLCVVVVLVVVVVVDDPDPCVLVSLQVSLVSCVVVVNNPDHSVRSVVSVVVVVVQQVVQCVVPVRQRPDVCNVSCCSSPVPDDDDDPDDDDDDDDDDDDDDDDDDPDPCPPPCPPVNVVVVVVVVVVVVVVVVVVVVVVVVVVVVVVVVVVVVVVVVVVVVVVVVVVVVVVVVVVVCVVVVHDDPPPDPDDDPDPPPPDDDDDPDPPPDPDPDDPDDDDDPVVVVPPDDDD

Radius of gyration: 37.48 Å; chains: 1; bounding box: 94×54×104 Å

Sequence (247 aa):
MARRIVWSGEETMELLEVIKEHNFMELFASISRGQKDYHVYRMIEEEMQKNGFGGKDAGQIYHKWKNLKRAFYLSKKLNKGRAICEFAEELAEILEKPYAPRRREPDPPVEPVEGEPAPVKKRNNTQLKTIRSQIVTKLAKAQSDNSEEFSKKWNELNDYEFKLYKRKEKEQTVVMNRLLEDSRTNLMSRCRDILAGRAIPINEIGEGEEEEDDDPLNIIEIETTEVEVAPGEEGTVKEFLHSIKFE